Protein AF-A0A1W2BA19-F1 (afdb_monomer)

Sequence (251 aa):
MTRGFVRLDGSARSAADLDAWLRLGPEHLGQVRTRHTVPAASRPVAVLLGLVALLLVGLVVVMGVLAAVGAIPLVAVLCPLGVGVVVAALLLPAMLATRGSRTIEVREHGLLVASRPVPYATMDPGRMVWATSARAARSVVTLNRRRRVAGGECLLLNGTDGPDAVEDWRGLGTKYDPLSTAPRLDTPFVWWVLGPRDVGGFVRDLEAAMAADGYPVRGLADHLTRHRADVPTGREAYPRRAPYDPPLWRG

pLDDT: mean 72.01, std 16.47, range [30.62, 97.44]

Secondary structure (DSSP, 8-state):
---------SSHHHHHHHHHHHT--GGGG-SEEEEEEPPPTTHHHHHHHHHHHHHHHHHHHHHHHHHHHTT-HHHHHHHHHHHHHHHHHHHHHHHHHHHSS-EEEEESSEEEETTEEEEGGG--GGG-EEES-HHHHHHS--S---EEE-SS-EEEEEEE-TTHHHHHHTT------SSTTPPPPSSSEEEEEEE-S-HHHHHHHHHHHHHHTT-S-TTHHHHHHHT-B---TTS-SSPPPPTTPPPS---

Structure (mmCIF, N/CA/C/O backbone):
data_AF-A0A1W2BA19-F1
#
_entry.id   AF-A0A1W2BA19-F1
#
loop_
_atom_site.group_PDB
_atom_site.id
_atom_site.type_symbol
_atom_site.label_atom_id
_atom_site.label_alt_id
_atom_site.label_comp_id
_atom_site.label_asym_id
_atom_site.label_entity_id
_atom_site.label_seq_id
_atom_site.pdbx_PDB_ins_code
_atom_site.Cartn_x
_atom_site.Cartn_y
_atom_site.Cartn_z
_atom_site.occupancy
_atom_site.B_iso_or_equiv
_atom_site.auth_seq_id
_atom_site.auth_comp_id
_atom_site.auth_asym_id
_atom_site.auth_atom_id
_atom_site.pdbx_PDB_model_num
ATOM 1 N N . MET A 1 1 ? -18.058 -11.459 12.220 1.00 51.78 1 MET A N 1
ATOM 2 C CA . MET A 1 1 ? -17.329 -10.610 13.187 1.00 51.78 1 MET A CA 1
ATOM 3 C C . MET A 1 1 ? -16.501 -9.615 12.395 1.00 51.78 1 MET A C 1
ATOM 5 O O . MET A 1 1 ? -15.785 -10.047 11.503 1.00 51.78 1 MET A O 1
ATOM 9 N N . THR A 1 2 ? -16.643 -8.318 12.661 1.00 70.69 2 THR A N 1
ATOM 10 C CA . THR A 1 2 ? -15.874 -7.262 11.980 1.00 70.69 2 THR A CA 1
ATOM 11 C C . THR A 1 2 ? -14.487 -7.165 12.613 1.00 70.69 2 THR A C 1
ATOM 13 O O . THR A 1 2 ? -14.389 -7.099 13.840 1.00 70.69 2 THR A O 1
ATOM 16 N N . ARG A 1 3 ? -13.420 -7.186 11.808 1.00 83.69 3 ARG A N 1
ATOM 17 C CA . ARG A 1 3 ? -12.046 -6.991 12.295 1.00 83.69 3 ARG A CA 1
ATOM 18 C C . ARG A 1 3 ? -11.782 -5.507 12.550 1.00 83.69 3 ARG A C 1
ATOM 20 O O . ARG A 1 3 ? -12.307 -4.640 11.852 1.00 83.69 3 ARG A O 1
ATOM 27 N N . GLY A 1 4 ? -10.962 -5.226 13.559 1.00 82.19 4 GLY A N 1
ATOM 28 C CA . GLY A 1 4 ? -10.506 -3.880 13.897 1.00 82.19 4 GLY A CA 1
ATOM 29 C C . GLY A 1 4 ? -9.052 -3.655 13.495 1.00 82.19 4 GLY A C 1
ATOM 30 O O . GLY A 1 4 ? -8.259 -4.596 13.432 1.00 82.19 4 GLY A O 1
ATOM 31 N N . PHE A 1 5 ? -8.696 -2.400 13.239 1.00 85.56 5 PHE A N 1
ATOM 32 C CA . PHE A 1 5 ? -7.301 -1.989 13.100 1.00 85.56 5 PHE A CA 1
ATOM 33 C C . PHE A 1 5 ? -6.638 -1.925 14.480 1.00 85.56 5 PHE A C 1
ATOM 35 O O . PHE A 1 5 ? -7.282 -1.560 15.466 1.00 85.56 5 PHE A O 1
ATOM 42 N N . VAL A 1 6 ? -5.347 -2.252 14.546 1.00 80.62 6 VAL A N 1
ATOM 43 C CA . VAL A 1 6 ? -4.535 -2.173 15.765 1.00 80.62 6 VAL A CA 1
ATOM 44 C C . VAL A 1 6 ? -4.660 -0.775 16.341 1.00 80.62 6 VAL A C 1
ATOM 46 O O . VAL A 1 6 ? -4.431 0.187 15.620 1.00 80.62 6 VAL A O 1
ATOM 49 N N . ARG A 1 7 ? -4.991 -0.656 17.624 1.00 75.25 7 ARG A N 1
ATOM 50 C CA . ARG A 1 7 ? -5.006 0.596 18.385 1.00 75.25 7 ARG A CA 1
ATOM 51 C C . ARG A 1 7 ? -4.224 0.347 19.663 1.00 75.25 7 ARG A C 1
ATOM 53 O O . ARG A 1 7 ? -4.584 -0.559 20.409 1.00 75.25 7 ARG A O 1
ATOM 60 N N . LEU A 1 8 ? -3.182 1.133 19.919 1.00 68.81 8 LEU A N 1
ATOM 61 C CA . LEU A 1 8 ? -2.523 1.074 21.217 1.00 68.81 8 LEU A CA 1
ATOM 62 C C . LEU A 1 8 ? -3.355 1.900 22.191 1.00 68.81 8 LEU A C 1
ATOM 64 O O . LEU A 1 8 ? -3.558 3.095 22.009 1.00 68.81 8 LEU A O 1
ATOM 68 N N . ASP A 1 9 ? -3.893 1.235 23.198 1.00 70.06 9 ASP A N 1
ATOM 69 C CA . ASP A 1 9 ? -4.658 1.834 24.294 1.00 70.06 9 ASP A CA 1
ATOM 70 C C . ASP A 1 9 ? -3.794 2.039 25.550 1.00 70.06 9 ASP A C 1
ATOM 72 O O . ASP A 1 9 ? -4.306 2.393 26.607 1.00 70.06 9 ASP A O 1
ATOM 76 N N . GLY A 1 10 ? -2.481 1.808 25.436 1.00 65.88 10 GLY A N 1
ATOM 77 C CA . GLY A 1 10 ? -1.536 1.847 26.552 1.00 65.88 10 GLY A CA 1
ATOM 78 C C . GLY A 1 10 ? -1.492 0.560 27.377 1.00 65.88 10 GLY A C 1
ATOM 79 O O . GLY A 1 10 ? -0.660 0.451 28.275 1.00 65.88 10 GLY A O 1
ATOM 80 N N . SER A 1 11 ? -2.334 -0.433 27.077 1.00 70.06 11 SER A N 1
ATOM 81 C CA . SER A 1 11 ? -2.286 -1.728 27.751 1.00 70.06 11 SER A CA 1
ATOM 82 C C . SER A 1 11 ? -1.127 -2.596 27.249 1.00 70.06 11 SER A C 1
ATOM 84 O O . SER A 1 11 ? -0.738 -2.559 26.080 1.00 70.06 11 SER A O 1
ATOM 86 N N . ALA A 1 12 ? -0.617 -3.466 28.125 1.00 71.88 12 ALA A N 1
ATOM 87 C CA . ALA A 1 12 ? 0.368 -4.479 27.742 1.00 71.88 12 ALA A CA 1
ATOM 88 C C . ALA A 1 12 ? -0.169 -5.429 26.654 1.00 71.88 12 ALA A C 1
ATOM 90 O O . ALA A 1 12 ? 0.603 -5.959 25.858 1.00 71.88 12 ALA A O 1
ATOM 91 N N . ARG A 1 13 ? -1.496 -5.611 26.591 1.00 75.06 13 ARG A N 1
ATOM 92 C CA . ARG A 1 13 ? -2.161 -6.451 25.594 1.00 75.06 13 ARG A CA 1
ATOM 93 C C . ARG A 1 13 ? -2.063 -5.856 24.194 1.00 75.06 13 ARG A C 1
ATOM 95 O O . ARG A 1 13 ? -1.606 -6.546 23.295 1.00 75.06 13 ARG A O 1
ATOM 102 N N . SER A 1 14 ? -2.412 -4.582 24.014 1.00 70.38 14 SER A N 1
ATOM 103 C CA . SER A 1 14 ? -2.329 -3.948 22.692 1.00 70.38 14 SER A CA 1
ATOM 104 C C . SER A 1 14 ? -0.882 -3.819 22.203 1.00 70.38 14 SER A C 1
ATOM 106 O O . SER A 1 14 ? -0.618 -3.968 21.008 1.00 70.38 14 SER A O 1
ATOM 108 N N . ALA A 1 15 ? 0.073 -3.630 23.120 1.00 71.00 15 ALA A N 1
ATOM 109 C CA . ALA A 1 15 ? 1.499 -3.672 22.805 1.00 71.00 15 ALA A CA 1
ATOM 110 C C . ALA A 1 15 ? 1.967 -5.073 22.365 1.00 71.00 15 ALA A C 1
ATOM 112 O O . ALA A 1 15 ? 2.720 -5.181 21.397 1.00 71.00 15 ALA A O 1
ATOM 113 N N . ALA A 1 16 ? 1.513 -6.135 23.040 1.00 75.25 16 ALA A N 1
ATOM 114 C CA . ALA A 1 16 ? 1.821 -7.518 22.673 1.00 75.25 16 ALA A CA 1
ATOM 115 C C . ALA A 1 16 ? 1.180 -7.920 21.336 1.00 75.25 16 ALA A C 1
ATOM 117 O O . ALA A 1 16 ? 1.836 -8.555 20.512 1.00 75.25 16 ALA A O 1
ATOM 118 N N . ASP A 1 17 ? -0.061 -7.495 21.085 1.00 77.62 17 ASP A N 1
ATOM 119 C CA . ASP A 1 17 ? -0.750 -7.723 19.813 1.00 77.62 17 ASP A CA 1
ATOM 120 C C . ASP A 1 17 ? 0.013 -7.061 18.661 1.00 77.62 17 ASP A C 1
ATOM 122 O O . ASP A 1 17 ? 0.251 -7.686 17.628 1.00 77.62 17 ASP A O 1
ATOM 126 N N . LEU A 1 18 ? 0.459 -5.812 18.843 1.00 77.88 18 LEU A N 1
ATOM 127 C CA . LEU A 1 18 ? 1.310 -5.145 17.863 1.00 77.88 18 LEU A CA 1
ATOM 128 C C . LEU A 1 18 ? 2.626 -5.916 17.658 1.00 77.88 18 LEU A C 1
ATOM 130 O O . LEU A 1 18 ? 2.987 -6.159 16.511 1.00 77.88 18 LEU A O 1
ATOM 134 N N . ASP A 1 19 ? 3.311 -6.350 18.724 1.00 76.81 19 ASP A N 1
ATOM 135 C CA . ASP A 1 19 ? 4.554 -7.144 18.633 1.00 76.81 19 ASP A CA 1
ATOM 136 C C . ASP A 1 19 ? 4.363 -8.431 17.814 1.00 76.81 19 ASP A C 1
ATOM 138 O O . ASP A 1 19 ? 5.212 -8.774 16.990 1.00 76.81 19 ASP A O 1
ATOM 142 N N . ALA A 1 20 ? 3.216 -9.099 17.966 1.00 82.31 20 ALA A N 1
ATOM 143 C CA . ALA A 1 20 ? 2.866 -10.275 17.177 1.00 82.31 20 ALA A CA 1
ATOM 144 C C . ALA A 1 20 ? 2.731 -9.942 15.681 1.00 82.31 20 ALA A C 1
ATOM 146 O O . ALA A 1 20 ? 3.326 -10.626 14.849 1.00 82.31 20 ALA A O 1
ATOM 147 N N . TRP A 1 21 ? 2.028 -8.856 15.331 1.00 81.69 21 TRP A N 1
ATOM 148 C CA . TRP A 1 21 ? 1.889 -8.402 13.938 1.00 81.69 21 TRP A CA 1
AT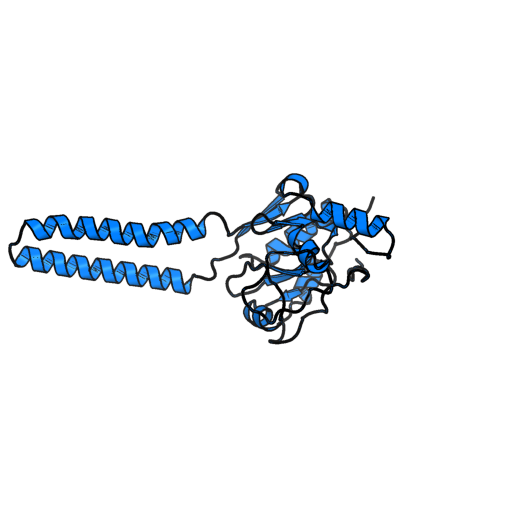OM 149 C C . TRP A 1 21 ? 3.228 -8.036 13.288 1.00 81.69 21 TRP A C 1
ATOM 151 O O . TRP A 1 21 ? 3.395 -8.189 12.079 1.00 81.69 21 TRP A O 1
ATOM 161 N N . LEU A 1 22 ? 4.186 -7.555 14.077 1.00 73.69 22 LEU A N 1
ATOM 162 C CA . LEU A 1 22 ? 5.499 -7.115 13.603 1.00 73.69 22 LEU A CA 1
ATOM 163 C C . LEU A 1 22 ? 6.435 -8.274 13.271 1.00 73.69 22 LEU A C 1
ATOM 165 O O . LEU A 1 22 ? 7.303 -8.123 12.417 1.00 73.69 22 LEU A O 1
ATOM 169 N N . ARG A 1 23 ? 6.252 -9.425 13.921 1.00 80.25 23 ARG A N 1
ATOM 170 C CA . ARG A 1 23 ? 7.047 -10.639 13.690 1.00 80.25 23 ARG A CA 1
ATOM 171 C C . ARG A 1 23 ? 6.503 -11.515 12.566 1.00 80.25 23 ARG A C 1
ATOM 173 O O . ARG A 1 23 ? 7.123 -12.525 12.244 1.00 80.25 23 ARG A O 1
ATOM 180 N N . LEU A 1 24 ? 5.358 -11.160 11.985 1.00 79.69 24 LEU A N 1
ATOM 181 C CA . LEU A 1 24 ? 4.772 -11.951 10.913 1.00 79.69 24 LEU A CA 1
ATOM 182 C C . LEU A 1 24 ? 5.698 -11.988 9.705 1.00 79.69 24 LEU A C 1
ATOM 184 O O . LEU A 1 24 ? 6.128 -10.951 9.203 1.00 79.69 24 LEU A O 1
ATOM 188 N N . GLY A 1 25 ? 5.958 -13.197 9.219 1.00 82.62 25 GLY A N 1
ATOM 189 C CA . GLY A 1 25 ? 6.553 -13.416 7.911 1.00 82.62 25 GLY A CA 1
ATOM 190 C C . GLY A 1 25 ? 5.510 -13.385 6.783 1.00 82.62 25 GLY A C 1
ATOM 191 O O . GLY A 1 25 ? 4.301 -13.423 7.037 1.00 82.62 25 GLY A O 1
ATOM 192 N N . PRO A 1 26 ? 5.954 -13.324 5.516 1.00 83.31 26 PRO A N 1
ATOM 193 C CA . PRO A 1 26 ? 5.087 -13.319 4.333 1.00 83.31 26 PRO A CA 1
ATOM 194 C C . PRO A 1 26 ? 4.041 -14.442 4.291 1.00 83.31 26 PRO A C 1
ATOM 196 O O . PRO A 1 26 ? 2.927 -14.240 3.805 1.00 83.31 26 PRO A O 1
ATOM 199 N N . GLU A 1 27 ? 4.394 -15.622 4.795 1.00 87.19 27 GLU A N 1
ATOM 200 C CA . GLU A 1 27 ? 3.554 -16.818 4.873 1.00 87.19 27 GLU A CA 1
ATOM 201 C C . GLU A 1 27 ? 2.297 -16.620 5.727 1.00 87.19 27 GLU A C 1
ATOM 203 O O . GLU A 1 27 ? 1.265 -17.222 5.442 1.00 87.19 27 GLU A O 1
ATOM 208 N N . HIS A 1 28 ? 2.338 -15.709 6.699 1.00 89.25 28 HIS A N 1
ATOM 209 C CA . HIS A 1 28 ? 1.214 -15.425 7.587 1.00 89.25 28 HIS A CA 1
ATOM 210 C C . HIS A 1 28 ? 0.151 -14.515 6.957 1.00 89.25 28 HIS A C 1
ATOM 212 O O . HIS A 1 28 ? -0.938 -14.362 7.504 1.00 89.25 28 HIS A O 1
ATOM 218 N N . LEU A 1 29 ? 0.440 -13.904 5.804 1.00 89.12 29 LEU A N 1
ATOM 219 C CA . LEU A 1 29 ? -0.515 -13.034 5.113 1.00 89.12 29 LEU A CA 1
ATOM 220 C C . LEU A 1 29 ? -1.578 -13.801 4.311 1.00 89.12 29 LEU A C 1
ATOM 222 O O . LEU A 1 29 ? -2.447 -13.170 3.710 1.00 89.12 29 LEU A O 1
ATOM 226 N N . GLY A 1 30 ? -1.503 -15.133 4.282 1.00 92.44 30 GLY A N 1
ATOM 227 C CA . GLY A 1 30 ? -2.417 -15.982 3.523 1.00 92.44 30 GLY A CA 1
ATOM 228 C C . GLY A 1 30 ? -2.125 -15.994 2.022 1.00 92.44 30 GLY A C 1
ATOM 229 O O . GLY A 1 30 ? -1.026 -15.644 1.567 1.00 92.44 30 GLY A O 1
ATOM 230 N N . GLN A 1 31 ? -3.106 -16.443 1.243 1.00 93.62 31 GLN A N 1
ATOM 231 C CA . GLN A 1 31 ? -2.974 -16.614 -0.203 1.00 93.62 31 GLN A CA 1
ATOM 232 C C . GLN A 1 31 ? -2.868 -15.275 -0.943 1.00 93.62 31 GLN A C 1
ATOM 234 O O . GLN A 1 31 ? -3.369 -14.241 -0.502 1.00 93.62 31 GLN A O 1
ATOM 239 N N . VAL A 1 32 ? -2.212 -15.296 -2.106 1.00 94.94 32 VAL A N 1
ATOM 240 C CA . VAL A 1 32 ? -2.154 -14.138 -3.007 1.00 94.94 32 VAL A CA 1
ATOM 241 C C . VAL A 1 32 ? -3.485 -14.006 -3.731 1.00 94.94 32 VAL A C 1
ATOM 243 O O . VAL A 1 32 ? -3.886 -14.919 -4.446 1.00 94.94 32 VAL A O 1
ATOM 246 N N . ARG A 1 33 ? -4.132 -12.850 -3.591 1.00 95.06 33 ARG A N 1
ATOM 247 C CA 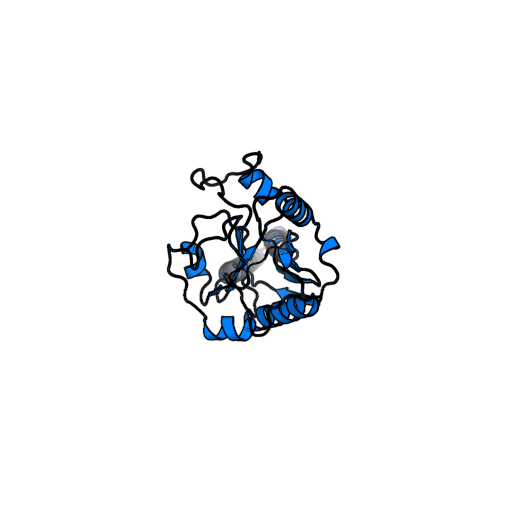. ARG A 1 33 ? -5.362 -12.511 -4.310 1.00 95.06 33 ARG A CA 1
ATOM 248 C C . ARG A 1 33 ? -5.057 -11.830 -5.632 1.00 95.06 33 ARG A C 1
ATOM 250 O O . ARG A 1 33 ? -5.520 -12.278 -6.674 1.00 95.06 33 ARG A O 1
ATOM 257 N N . THR A 1 34 ? -4.241 -10.779 -5.598 1.00 95.12 34 THR A N 1
ATOM 258 C CA . THR A 1 34 ? -3.841 -10.037 -6.801 1.00 95.12 34 THR A CA 1
ATOM 259 C C . THR A 1 34 ? -2.379 -9.603 -6.732 1.00 95.12 34 THR A C 1
ATOM 261 O O . THR A 1 34 ? -1.743 -9.580 -5.673 1.00 95.12 34 THR A O 1
ATOM 264 N N . ARG A 1 35 ? -1.799 -9.302 -7.898 1.00 92.94 35 ARG A N 1
ATOM 265 C CA . ARG A 1 35 ? -0.408 -8.857 -8.038 1.00 92.94 35 ARG A CA 1
ATOM 266 C C . ARG A 1 35 ? -0.347 -7.608 -8.896 1.00 92.94 35 ARG A C 1
ATOM 268 O O . ARG A 1 35 ? -0.816 -7.607 -10.029 1.00 92.94 35 ARG A O 1
ATOM 275 N N . HIS A 1 36 ? 0.338 -6.588 -8.397 1.00 88.75 36 HIS A N 1
ATOM 276 C CA . HIS A 1 36 ? 0.550 -5.334 -9.106 1.00 88.75 36 HIS A CA 1
ATOM 277 C C . HIS A 1 36 ? 2.029 -5.113 -9.369 1.00 88.75 36 HIS A C 1
ATOM 279 O O . HIS A 1 36 ? 2.872 -5.216 -8.479 1.00 88.75 36 HIS A O 1
ATOM 285 N N . THR A 1 37 ? 2.363 -4.772 -10.607 1.00 83.50 37 THR A N 1
ATOM 286 C CA . THR A 1 37 ? 3.737 -4.447 -10.983 1.00 83.50 37 THR A CA 1
ATOM 287 C C . THR A 1 37 ? 4.009 -2.967 -10.766 1.00 83.50 37 THR A C 1
ATOM 289 O O . THR A 1 37 ? 3.268 -2.118 -11.257 1.00 83.50 37 THR A O 1
ATOM 292 N N . VAL A 1 38 ? 5.111 -2.659 -10.102 1.00 76.00 38 VAL A N 1
ATOM 293 C CA . VAL A 1 38 ? 5.679 -1.321 -9.972 1.00 76.00 38 VAL A CA 1
ATOM 294 C C . VAL A 1 38 ? 6.561 -1.084 -11.198 1.00 76.00 38 VAL A C 1
ATOM 296 O O . VAL A 1 38 ? 7.458 -1.896 -11.467 1.00 76.00 38 VAL A O 1
ATOM 299 N N . PRO A 1 39 ? 6.335 -0.008 -11.974 1.00 67.19 39 PRO A N 1
ATOM 300 C CA . PRO A 1 39 ? 7.192 0.294 -13.104 1.00 67.19 39 PRO A CA 1
ATOM 301 C C . PRO A 1 39 ? 8.622 0.542 -12.610 1.00 67.19 39 PRO A C 1
ATOM 303 O O . PRO A 1 39 ? 8.852 1.007 -11.494 1.00 67.19 39 PRO A O 1
ATOM 306 N N . ALA A 1 40 ? 9.613 0.230 -13.439 1.00 59.50 40 ALA A N 1
ATOM 307 C CA . ALA A 1 40 ? 10.990 0.567 -13.117 1.00 59.50 40 ALA A CA 1
ATOM 308 C C . ALA A 1 40 ? 11.162 2.089 -13.171 1.00 59.50 40 ALA A C 1
ATOM 310 O O . ALA A 1 40 ? 10.835 2.706 -14.188 1.00 59.50 40 ALA A O 1
ATOM 311 N N . ALA A 1 41 ? 11.723 2.697 -12.118 1.00 51.78 41 ALA A N 1
ATOM 312 C CA . ALA A 1 41 ? 12.069 4.126 -12.118 1.00 51.78 41 ALA A CA 1
ATOM 313 C C . ALA A 1 41 ? 13.088 4.487 -13.218 1.00 51.78 41 ALA A C 1
ATOM 315 O O . ALA A 1 41 ? 13.342 5.656 -13.483 1.00 51.78 41 ALA A O 1
ATOM 316 N N . SER A 1 42 ? 13.645 3.468 -13.871 1.00 50.41 42 SER A N 1
ATOM 317 C CA . SER A 1 42 ? 14.711 3.530 -14.846 1.00 50.41 42 SER A CA 1
ATOM 318 C C . SER A 1 42 ? 14.249 3.509 -16.300 1.00 50.41 42 SER A C 1
ATOM 320 O O . SER A 1 42 ? 15.107 3.303 -17.135 1.00 50.41 42 SER A O 1
ATOM 322 N N . ARG A 1 43 ? 12.977 3.733 -16.676 1.00 53.22 43 ARG A N 1
ATOM 323 C CA . ARG A 1 43 ? 12.630 3.870 -18.116 1.00 53.22 43 ARG A CA 1
ATOM 324 C C . ARG A 1 43 ? 13.604 4.775 -18.902 1.00 53.22 43 ARG A C 1
ATOM 326 O O . ARG A 1 43 ? 14.088 4.307 -19.925 1.00 53.22 43 ARG A O 1
ATOM 333 N N . PRO A 1 44 ? 13.992 5.974 -18.424 1.00 54.81 44 PRO A N 1
ATOM 334 C CA . PRO A 1 44 ? 14.991 6.781 -19.129 1.00 54.81 44 PRO A CA 1
ATOM 335 C C . PRO A 1 44 ? 16.403 6.179 -19.075 1.00 54.81 44 PRO A C 1
ATOM 337 O O . PRO A 1 44 ? 17.126 6.258 -20.056 1.00 54.81 44 PRO A O 1
ATOM 340 N N . VAL A 1 45 ? 16.790 5.523 -17.977 1.00 54.31 45 VAL A N 1
ATOM 341 C CA . VAL A 1 45 ? 18.118 4.894 -17.829 1.00 54.31 45 VAL A CA 1
ATOM 342 C C . VAL A 1 45 ? 18.239 3.616 -18.663 1.00 54.31 45 VAL A C 1
ATOM 344 O O . VAL A 1 45 ? 19.287 3.354 -19.223 1.00 54.31 45 VAL A O 1
ATOM 347 N N . ALA A 1 46 ? 17.174 2.830 -18.793 1.00 59.50 46 ALA A N 1
ATOM 348 C CA . ALA A 1 46 ? 17.112 1.634 -19.623 1.00 59.50 46 ALA A CA 1
ATOM 349 C C . ALA A 1 46 ? 17.078 1.997 -21.112 1.00 59.50 46 ALA A C 1
ATOM 351 O O . ALA A 1 46 ? 17.733 1.334 -21.906 1.00 59.50 46 ALA A O 1
ATOM 352 N N . VAL A 1 47 ? 16.370 3.073 -21.481 1.00 63.03 47 VAL A N 1
ATOM 353 C CA . VAL A 1 47 ? 16.430 3.644 -22.836 1.00 63.03 47 VAL A CA 1
ATOM 354 C C . VAL A 1 47 ? 17.827 4.192 -23.124 1.00 63.03 47 VAL A C 1
ATOM 356 O O . VAL A 1 47 ? 18.377 3.890 -24.175 1.00 63.03 47 VAL A O 1
ATOM 359 N N . LEU A 1 48 ? 18.441 4.919 -22.185 1.00 64.75 48 LEU A N 1
ATOM 360 C CA . LEU A 1 48 ? 19.811 5.416 -22.319 1.00 64.75 48 LEU A CA 1
ATOM 361 C C . LEU A 1 48 ? 20.821 4.268 -22.442 1.00 64.75 48 LEU A C 1
ATOM 363 O O . LEU A 1 48 ? 21.647 4.291 -23.341 1.00 64.75 48 LEU A O 1
ATOM 367 N N . LEU A 1 49 ? 20.730 3.238 -21.596 1.00 64.44 49 LEU A N 1
ATOM 368 C CA . LEU A 1 49 ? 21.570 2.040 -21.685 1.00 64.44 49 LEU A CA 1
ATOM 369 C C . LEU A 1 49 ? 21.350 1.294 -23.005 1.00 64.44 49 LEU A C 1
ATOM 371 O O . LEU A 1 49 ? 22.315 0.824 -23.595 1.00 64.44 49 LEU A O 1
ATOM 375 N N . GLY A 1 50 ? 20.109 1.219 -23.491 1.00 70.31 50 GLY A N 1
ATOM 376 C CA . GLY A 1 50 ? 19.789 0.652 -24.800 1.00 70.31 50 GLY A CA 1
ATOM 377 C C . GLY A 1 50 ? 20.403 1.451 -25.952 1.00 70.31 50 GLY A C 1
ATOM 378 O O . GLY A 1 50 ? 20.986 0.861 -26.855 1.00 70.31 50 GLY A O 1
ATOM 379 N N . LEU A 1 51 ? 20.343 2.784 -25.893 1.00 76.00 51 LEU A N 1
ATOM 380 C CA . LEU A 1 51 ? 20.982 3.676 -26.866 1.00 76.00 51 LEU A CA 1
ATOM 381 C C . LEU A 1 51 ? 22.509 3.569 -26.819 1.00 76.00 51 LEU A C 1
ATOM 383 O O . LEU A 1 51 ? 23.140 3.480 -27.865 1.00 76.00 51 LEU A O 1
ATOM 387 N N . VAL A 1 52 ? 23.104 3.524 -25.624 1.00 74.56 52 VAL A N 1
ATOM 388 C CA . VAL A 1 52 ? 24.549 3.326 -25.437 1.00 74.56 52 VAL A CA 1
ATOM 389 C C . VAL A 1 52 ? 24.976 1.964 -25.984 1.00 74.56 52 VAL A C 1
ATOM 391 O O . VAL A 1 52 ? 25.962 1.888 -26.710 1.00 74.56 52 VAL A O 1
ATOM 394 N N . ALA A 1 53 ? 24.219 0.899 -25.709 1.00 71.88 53 ALA A N 1
ATOM 395 C CA . ALA A 1 53 ? 24.486 -0.426 -26.262 1.00 71.88 53 ALA A CA 1
ATOM 396 C C . ALA A 1 53 ? 24.393 -0.431 -27.796 1.00 71.88 53 ALA A C 1
ATOM 398 O O . ALA A 1 53 ? 25.280 -0.969 -28.453 1.00 71.88 53 ALA A O 1
ATOM 399 N N . LEU A 1 54 ? 23.373 0.214 -28.374 1.00 76.94 54 LEU A N 1
ATOM 400 C CA . LEU A 1 54 ? 23.225 0.349 -29.825 1.00 76.94 54 LEU A CA 1
ATOM 401 C C . LEU A 1 54 ? 24.408 1.107 -30.447 1.00 76.94 54 LEU A C 1
ATOM 403 O O . LEU A 1 54 ? 24.932 0.695 -31.480 1.00 76.94 54 LEU A O 1
ATOM 407 N N . LEU A 1 55 ? 24.857 2.183 -29.799 1.00 77.88 55 LEU A N 1
ATOM 408 C CA . LEU A 1 55 ? 25.977 3.004 -30.256 1.00 77.88 55 LEU A CA 1
ATOM 409 C C . LEU A 1 55 ? 27.309 2.242 -30.186 1.00 77.88 55 LEU A C 1
ATOM 411 O O . LEU A 1 55 ? 28.105 2.313 -31.120 1.00 77.88 55 LEU A O 1
ATOM 415 N N . LEU A 1 56 ? 27.521 1.451 -29.129 1.00 73.88 56 LEU A N 1
ATOM 416 C CA . LEU A 1 56 ? 28.680 0.565 -29.000 1.00 73.88 56 LEU A CA 1
ATOM 417 C C . LEU A 1 56 ? 28.680 -0.535 -30.068 1.00 73.88 56 LEU A C 1
ATOM 419 O O . LEU A 1 56 ? 29.716 -0.780 -30.679 1.00 73.88 56 LEU A O 1
ATOM 423 N N . VAL A 1 57 ? 27.530 -1.160 -30.343 1.00 76.50 57 VAL A N 1
ATOM 424 C CA . VAL A 1 57 ? 27.401 -2.148 -31.429 1.00 76.50 57 VAL A CA 1
ATOM 425 C C . VAL A 1 57 ? 27.711 -1.507 -32.782 1.00 76.50 57 VAL A C 1
ATOM 427 O O . VAL A 1 57 ? 28.486 -2.068 -33.553 1.00 76.50 57 VAL A O 1
ATOM 430 N N . GLY A 1 58 ? 27.177 -0.313 -33.057 1.00 75.81 58 GLY A N 1
ATOM 431 C CA . GLY A 1 58 ? 27.469 0.427 -34.287 1.00 75.81 58 GLY A CA 1
ATOM 432 C C . GLY A 1 58 ? 28.960 0.735 -34.450 1.00 75.81 58 GLY A C 1
ATOM 433 O O . GLY A 1 58 ? 29.530 0.466 -35.507 1.00 75.81 58 GLY A O 1
ATOM 434 N N . LEU A 1 59 ? 29.616 1.220 -33.391 1.00 75.06 59 LEU A N 1
ATOM 435 C CA . LEU A 1 59 ? 31.055 1.502 -33.389 1.00 75.06 59 LEU A CA 1
ATOM 436 C C . LEU A 1 59 ? 31.883 0.243 -33.678 1.00 75.06 59 LEU A C 1
ATOM 438 O O . LEU A 1 59 ? 32.834 0.285 -34.453 1.00 75.06 59 LEU A O 1
ATOM 442 N N . VAL A 1 60 ? 31.499 -0.891 -33.095 1.00 69.56 60 VAL A N 1
ATOM 443 C CA . VAL A 1 60 ? 32.170 -2.180 -33.306 1.00 69.56 60 VAL A CA 1
ATOM 444 C C . VAL A 1 60 ? 32.028 -2.655 -34.742 1.00 69.56 60 VAL A C 1
ATOM 446 O O . VAL A 1 60 ? 33.009 -3.112 -35.323 1.00 69.56 60 VAL A O 1
ATOM 449 N N . VAL A 1 61 ? 30.833 -2.550 -35.323 1.00 73.00 61 VAL A N 1
ATOM 450 C CA . VAL A 1 61 ? 30.601 -2.925 -36.723 1.00 73.00 61 VAL A CA 1
ATOM 451 C C . VAL A 1 61 ? 31.476 -2.072 -37.642 1.00 73.00 61 VAL A C 1
ATOM 453 O O . VAL A 1 61 ? 32.148 -2.620 -38.511 1.00 73.00 61 VAL A O 1
ATOM 456 N N . VAL A 1 62 ? 31.550 -0.759 -37.406 1.00 72.75 62 VAL A N 1
ATOM 457 C CA . VAL A 1 62 ? 32.412 0.156 -38.175 1.00 72.75 62 VAL A CA 1
ATOM 458 C C . VAL A 1 62 ? 33.891 -0.221 -38.041 1.00 72.75 62 VAL A C 1
ATOM 460 O O . VAL A 1 62 ? 34.585 -0.333 -39.050 1.00 72.75 62 VAL A O 1
ATOM 463 N N . MET A 1 63 ? 34.370 -0.480 -36.821 1.00 68.19 63 MET A N 1
ATOM 464 C CA . MET A 1 63 ? 35.757 -0.899 -36.576 1.00 68.19 63 MET A CA 1
ATOM 465 C C . MET A 1 63 ? 36.076 -2.264 -37.198 1.00 68.19 63 MET A C 1
ATOM 467 O O . MET A 1 63 ? 37.163 -2.449 -37.740 1.00 68.19 63 MET A O 1
ATOM 471 N N . GLY A 1 64 ? 35.131 -3.206 -37.168 1.00 65.69 64 GLY A N 1
ATOM 472 C CA . GLY A 1 64 ? 35.261 -4.514 -37.809 1.00 65.69 64 GLY A CA 1
ATOM 473 C C . GLY A 1 64 ? 35.336 -4.414 -39.333 1.00 65.69 64 GLY A C 1
ATOM 474 O O . GLY A 1 64 ? 36.190 -5.054 -39.943 1.00 65.69 64 GLY A O 1
ATOM 475 N N . VAL A 1 65 ? 34.506 -3.564 -39.949 1.00 67.38 65 VAL A N 1
ATOM 476 C CA . VAL A 1 65 ? 34.552 -3.290 -41.395 1.00 67.38 65 VAL A CA 1
ATOM 477 C C . VAL A 1 65 ? 35.880 -2.632 -41.782 1.00 67.38 65 VAL A C 1
ATOM 479 O O . VAL A 1 65 ? 36.520 -3.079 -42.729 1.00 67.38 65 VAL A O 1
ATOM 482 N N . LEU A 1 66 ? 36.347 -1.633 -41.026 1.00 67.19 66 LEU A N 1
ATOM 483 C CA . LEU A 1 66 ? 37.651 -0.991 -41.249 1.00 67.19 66 LEU A CA 1
ATOM 484 C C . LEU A 1 66 ? 38.818 -1.985 -41.123 1.00 67.19 66 LEU A C 1
ATOM 486 O O . LEU A 1 66 ? 39.724 -1.973 -41.955 1.00 67.19 66 LEU A O 1
ATOM 490 N N . ALA A 1 67 ? 38.785 -2.880 -40.132 1.00 64.19 67 ALA A N 1
ATOM 491 C CA . ALA A 1 67 ? 39.802 -3.917 -39.949 1.00 64.19 67 ALA A CA 1
ATOM 492 C C . ALA A 1 67 ? 39.783 -4.981 -41.065 1.00 64.19 67 ALA A C 1
ATOM 494 O O . ALA A 1 67 ? 40.839 -5.481 -41.456 1.00 64.19 67 ALA A O 1
ATOM 495 N N . ALA A 1 68 ? 38.600 -5.306 -41.599 1.00 62.75 68 ALA A N 1
ATOM 496 C CA . ALA A 1 68 ? 38.442 -6.214 -42.734 1.00 62.75 68 ALA A CA 1
ATOM 497 C C . ALA A 1 68 ? 38.968 -5.598 -44.042 1.00 62.75 68 ALA A C 1
ATOM 499 O O . ALA A 1 68 ? 39.648 -6.281 -44.804 1.00 62.75 68 ALA A O 1
ATOM 500 N N . VAL A 1 69 ? 38.726 -4.301 -44.269 1.00 67.94 69 VAL A N 1
ATOM 501 C CA . VAL A 1 69 ? 39.293 -3.543 -45.402 1.00 67.94 69 VAL A CA 1
ATOM 502 C C . VAL A 1 69 ? 40.818 -3.397 -45.270 1.00 67.94 69 VAL A C 1
ATOM 504 O O . VAL A 1 69 ? 41.522 -3.421 -46.274 1.00 67.94 69 VAL A O 1
ATOM 507 N N . GLY A 1 70 ? 41.340 -3.311 -44.041 1.00 64.69 70 GLY A N 1
ATOM 508 C CA . GLY A 1 70 ? 42.777 -3.263 -43.734 1.00 64.69 70 GLY A CA 1
ATOM 509 C C . GLY A 1 70 ? 43.511 -4.615 -43.727 1.00 64.69 70 GLY A C 1
ATOM 510 O O . GLY A 1 70 ? 44.705 -4.636 -43.442 1.00 64.69 70 GLY A O 1
ATOM 511 N N . ALA A 1 71 ? 42.829 -5.728 -44.031 1.00 56.72 71 ALA A N 1
ATOM 512 C CA . ALA A 1 71 ? 43.399 -7.075 -44.158 1.00 56.72 71 ALA A CA 1
ATOM 513 C C . ALA A 1 71 ? 44.156 -7.613 -42.917 1.00 56.72 71 ALA A C 1
ATOM 515 O O . ALA A 1 71 ? 45.250 -8.162 -43.041 1.00 56.72 71 ALA A O 1
ATOM 516 N N . ILE A 1 72 ? 43.566 -7.528 -41.714 1.00 57.62 72 ILE A N 1
ATOM 517 C CA . ILE A 1 72 ? 44.100 -8.211 -40.514 1.00 57.62 72 ILE A CA 1
ATOM 518 C C . ILE A 1 72 ? 43.097 -9.274 -40.015 1.00 57.62 72 ILE A C 1
ATOM 520 O O . ILE A 1 72 ? 42.175 -8.957 -39.259 1.00 57.62 72 ILE A O 1
ATOM 524 N N . PRO A 1 73 ? 43.260 -10.557 -40.396 1.00 57.53 73 PRO A N 1
ATOM 525 C CA . PRO A 1 73 ? 42.244 -11.597 -40.188 1.00 57.53 73 PRO A CA 1
ATOM 526 C C . PRO A 1 73 ? 42.020 -11.981 -38.714 1.00 57.53 73 PRO A C 1
ATOM 528 O O . PRO A 1 73 ? 40.923 -12.394 -38.348 1.00 57.53 73 PRO A O 1
ATOM 531 N N . LEU A 1 74 ? 43.019 -11.800 -37.841 1.00 53.00 74 LEU A N 1
ATOM 532 C CA . LEU A 1 74 ? 42.910 -12.127 -36.411 1.00 53.00 74 LEU A CA 1
ATOM 533 C C . LEU A 1 74 ? 42.012 -11.133 -35.641 1.00 53.00 74 LEU A C 1
ATOM 535 O O . LEU A 1 74 ? 41.302 -11.515 -34.711 1.00 53.00 74 LEU A O 1
ATOM 539 N N . VAL A 1 75 ? 42.000 -9.861 -36.058 1.00 53.38 75 VAL A N 1
ATOM 540 C CA . VAL A 1 75 ? 41.191 -8.793 -35.440 1.00 53.38 75 VAL A CA 1
ATOM 541 C C . VAL A 1 75 ? 39.707 -8.960 -35.791 1.00 53.38 75 VAL A C 1
ATOM 543 O O . VAL A 1 75 ? 38.840 -8.707 -34.955 1.00 53.38 75 VAL A O 1
ATOM 546 N N . ALA A 1 76 ? 39.409 -9.482 -36.984 1.00 55.34 76 ALA A N 1
ATOM 547 C CA . ALA A 1 76 ? 38.046 -9.691 -37.469 1.00 55.34 76 ALA A CA 1
ATOM 548 C C . ALA A 1 76 ? 37.234 -10.716 -36.646 1.00 55.34 76 ALA A C 1
ATOM 550 O O . ALA A 1 76 ? 36.011 -10.608 -36.579 1.00 55.34 76 ALA A O 1
ATOM 551 N N . VAL A 1 77 ? 37.892 -11.682 -35.990 1.00 55.47 77 VAL A N 1
ATOM 552 C CA . VAL A 1 77 ? 37.227 -12.750 -35.212 1.00 55.47 77 VAL A CA 1
ATOM 553 C C . VAL A 1 77 ? 37.141 -12.424 -33.716 1.00 55.47 77 VAL A C 1
ATOM 555 O O . VAL A 1 77 ? 36.136 -12.724 -33.071 1.00 55.47 77 VAL A O 1
ATOM 558 N N . LEU A 1 78 ? 38.160 -11.771 -33.148 1.00 58.03 78 LEU A N 1
ATOM 559 C CA . LEU A 1 78 ? 38.207 -11.450 -31.713 1.00 58.03 78 LEU A CA 1
ATOM 560 C C . LEU A 1 78 ? 37.318 -10.253 -31.332 1.00 58.03 78 LEU A C 1
ATOM 562 O O . LEU A 1 78 ? 36.745 -10.240 -30.240 1.00 58.03 78 LEU A O 1
ATOM 566 N N . CYS A 1 79 ? 37.144 -9.279 -32.232 1.00 59.06 79 CYS A N 1
ATOM 567 C CA . CYS A 1 79 ? 36.287 -8.111 -32.004 1.00 59.06 79 CYS A CA 1
ATOM 568 C C . CYS A 1 79 ? 34.809 -8.449 -31.708 1.00 59.06 79 CYS A C 1
ATOM 570 O O . CYS A 1 79 ? 34.297 -7.966 -30.697 1.00 59.06 79 CYS A O 1
ATOM 572 N N . PRO A 1 80 ? 34.096 -9.270 -32.506 1.00 58.75 80 PRO A N 1
ATOM 573 C CA . PRO A 1 80 ? 32.685 -9.572 -32.238 1.00 58.75 80 PRO A CA 1
ATOM 574 C C . PRO A 1 80 ? 32.470 -10.394 -30.954 1.00 58.75 80 PRO A C 1
ATOM 576 O O . PRO A 1 80 ? 31.479 -10.187 -30.253 1.00 58.75 80 PRO A O 1
ATOM 579 N N . LEU A 1 81 ? 33.414 -11.274 -30.596 1.00 60.56 81 LEU A N 1
ATOM 580 C CA . LEU A 1 81 ? 33.361 -12.082 -29.369 1.00 60.56 81 LEU A CA 1
ATOM 581 C C . LEU A 1 81 ? 33.545 -11.231 -28.105 1.00 60.56 81 LEU A C 1
ATOM 583 O O . LEU A 1 81 ? 32.748 -11.341 -27.171 1.00 60.56 81 LEU A O 1
ATOM 587 N N . GLY A 1 82 ? 34.533 -10.329 -28.093 1.00 59.62 82 GLY A N 1
ATOM 588 C CA . GLY A 1 82 ? 34.727 -9.388 -26.984 1.00 59.62 82 GLY A CA 1
ATOM 589 C C . GLY A 1 82 ? 33.512 -8.480 -26.771 1.00 59.62 82 GLY A C 1
ATOM 590 O O . GLY A 1 82 ? 33.144 -8.167 -25.641 1.00 59.62 82 GLY A O 1
ATOM 591 N N . VAL A 1 83 ? 32.822 -8.128 -27.854 1.00 61.69 83 VAL A N 1
ATOM 592 C CA . VAL A 1 83 ? 31.651 -7.244 -27.822 1.00 61.69 83 VAL A CA 1
ATOM 593 C C . VAL A 1 83 ? 30.408 -7.971 -27.336 1.00 61.69 83 VAL A C 1
ATOM 595 O O . VAL A 1 83 ? 29.676 -7.420 -26.516 1.00 61.69 83 VAL A O 1
ATOM 598 N N . GLY A 1 84 ? 30.206 -9.228 -27.738 1.00 63.19 84 GLY A N 1
ATOM 599 C CA . GLY A 1 84 ? 29.160 -10.076 -27.167 1.00 63.19 84 GLY A CA 1
ATOM 600 C C . GLY A 1 84 ? 29.298 -10.218 -25.647 1.00 63.19 84 GLY A C 1
ATOM 601 O O . GLY A 1 84 ? 28.305 -10.112 -24.929 1.00 63.19 84 GLY A O 1
ATOM 602 N N . VAL A 1 85 ? 30.531 -10.361 -25.146 1.00 67.19 85 VAL A N 1
ATOM 603 C CA . VAL A 1 85 ? 30.822 -10.446 -23.705 1.00 67.19 85 VAL A CA 1
ATOM 604 C C . VAL A 1 85 ? 30.554 -9.120 -22.990 1.00 67.19 85 VAL A C 1
ATOM 606 O O . VAL A 1 85 ? 29.913 -9.127 -21.942 1.00 67.19 85 VAL A O 1
ATOM 609 N N . VAL A 1 86 ? 30.968 -7.978 -23.549 1.00 64.88 86 VAL A N 1
ATOM 610 C CA . VAL A 1 86 ? 30.712 -6.650 -22.954 1.00 64.88 86 VAL A CA 1
ATOM 611 C C . VAL A 1 86 ? 29.215 -6.322 -22.938 1.00 64.88 86 VAL A C 1
ATOM 613 O O . VAL A 1 86 ? 28.692 -5.859 -21.924 1.00 64.88 86 VAL A O 1
ATOM 616 N N . VAL A 1 87 ? 28.494 -6.614 -24.023 1.00 66.19 87 VAL A N 1
ATOM 617 C CA . VAL A 1 87 ? 27.039 -6.414 -24.115 1.00 66.19 87 VAL A CA 1
ATOM 618 C C . VAL A 1 87 ? 26.305 -7.319 -23.123 1.00 66.19 87 VAL A C 1
ATOM 620 O O . VAL A 1 87 ? 25.434 -6.845 -22.392 1.00 66.19 87 VAL A O 1
ATOM 623 N N . ALA A 1 88 ? 26.681 -8.598 -23.030 1.00 64.06 88 ALA A N 1
ATOM 624 C CA . ALA A 1 88 ? 26.123 -9.515 -22.041 1.00 64.06 88 ALA A CA 1
ATOM 625 C C . ALA A 1 88 ? 26.428 -9.055 -20.607 1.00 64.06 88 ALA A C 1
ATOM 627 O O . ALA A 1 88 ? 25.515 -9.010 -19.786 1.00 64.06 88 ALA A O 1
ATOM 628 N N . ALA A 1 89 ? 27.660 -8.632 -20.311 1.00 65.69 89 ALA A N 1
ATOM 629 C CA . ALA A 1 89 ? 28.065 -8.144 -18.993 1.00 65.69 89 ALA A CA 1
ATOM 630 C C . ALA A 1 89 ? 27.333 -6.859 -18.566 1.00 65.69 89 ALA A C 1
ATOM 632 O O . ALA A 1 89 ? 27.123 -6.656 -17.374 1.00 65.69 89 ALA A O 1
ATOM 633 N N . LEU A 1 90 ? 26.897 -6.014 -19.507 1.00 62.56 90 LEU A N 1
ATOM 634 C CA . LEU A 1 90 ? 26.102 -4.813 -19.220 1.00 62.56 90 LEU A CA 1
ATOM 635 C C . LEU A 1 90 ? 24.595 -5.105 -19.111 1.00 62.56 90 LEU A C 1
ATOM 637 O O . LEU A 1 90 ? 23.908 -4.525 -18.266 1.00 62.56 90 LEU A O 1
ATOM 641 N N . LEU A 1 91 ? 24.063 -6.014 -19.935 1.00 61.50 91 LEU A N 1
ATOM 642 C CA . LEU A 1 91 ? 22.632 -6.331 -19.966 1.00 61.50 91 LEU A CA 1
ATOM 643 C C . LEU A 1 91 ? 22.207 -7.320 -18.873 1.00 61.50 91 LEU A C 1
ATOM 645 O O . LEU A 1 91 ? 21.104 -7.179 -18.341 1.00 61.50 91 LEU A O 1
ATOM 649 N N . LEU A 1 92 ? 23.051 -8.285 -18.486 1.00 59.81 92 LEU A N 1
ATOM 650 C CA . LEU A 1 92 ? 22.708 -9.274 -17.453 1.00 59.81 92 LEU A CA 1
ATOM 651 C C . LEU A 1 92 ? 22.409 -8.624 -16.091 1.00 59.81 92 LEU A C 1
ATOM 653 O O . LEU A 1 92 ? 21.356 -8.927 -15.527 1.00 59.81 92 LEU A O 1
ATOM 657 N N . PRO A 1 93 ? 23.246 -7.706 -15.561 1.00 53.88 93 PRO A N 1
ATOM 658 C CA . PRO A 1 93 ? 22.976 -7.025 -14.297 1.00 53.88 93 PRO A CA 1
ATOM 659 C C . PRO A 1 93 ? 21.724 -6.154 -14.381 1.00 53.88 93 PRO A C 1
ATOM 661 O O . PRO A 1 93 ? 20.921 -6.137 -13.448 1.00 53.88 93 PRO A O 1
ATOM 664 N N . ALA A 1 94 ? 21.506 -5.490 -15.522 1.00 52.03 94 ALA A N 1
ATOM 665 C CA . ALA A 1 94 ? 20.305 -4.703 -15.764 1.00 52.03 94 ALA A CA 1
ATOM 666 C C . ALA A 1 94 ? 19.047 -5.585 -15.746 1.00 52.03 94 ALA A C 1
ATOM 668 O O . ALA A 1 94 ? 18.074 -5.229 -15.084 1.00 52.03 94 ALA A O 1
ATOM 669 N N . MET A 1 95 ? 19.066 -6.756 -16.392 1.00 53.81 95 MET A N 1
ATOM 670 C CA . MET A 1 95 ? 17.951 -7.710 -16.381 1.00 53.81 95 MET A CA 1
ATOM 671 C C . MET A 1 95 ? 17.762 -8.389 -15.017 1.00 53.81 95 MET A C 1
ATOM 673 O O . MET A 1 95 ? 16.627 -8.538 -14.565 1.00 53.81 95 MET A O 1
ATOM 677 N N . LEU A 1 96 ? 18.830 -8.755 -14.310 1.00 51.69 96 LEU A N 1
ATOM 678 C CA . LEU A 1 96 ? 18.755 -9.362 -12.976 1.00 51.69 96 LEU A CA 1
ATOM 679 C C . LEU A 1 96 ? 18.212 -8.377 -11.932 1.00 51.69 96 LEU A C 1
ATOM 681 O O . LEU A 1 96 ? 17.312 -8.731 -11.169 1.00 51.69 96 LEU A O 1
ATOM 685 N N . ALA A 1 97 ? 18.624 -7.107 -11.991 1.00 49.19 97 ALA A N 1
ATOM 686 C CA . ALA A 1 97 ? 18.063 -6.030 -11.173 1.00 49.19 97 ALA A CA 1
ATOM 687 C C . ALA A 1 97 ? 16.565 -5.776 -11.447 1.00 49.19 97 ALA A C 1
ATOM 689 O O . ALA A 1 97 ? 15.896 -5.075 -10.682 1.00 49.19 97 ALA A O 1
ATOM 690 N N . THR A 1 98 ? 16.007 -6.336 -12.530 1.00 48.78 98 THR A N 1
ATOM 691 C CA . THR A 1 98 ? 14.593 -6.173 -12.889 1.00 48.78 98 THR A CA 1
ATOM 692 C C . THR A 1 98 ? 13.655 -7.276 -12.401 1.00 48.78 98 THR A C 1
ATOM 694 O O . THR A 1 98 ? 12.457 -7.009 -12.299 1.00 48.78 98 THR A O 1
ATOM 697 N N . ARG A 1 99 ? 14.149 -8.489 -12.111 1.00 44.06 99 ARG A N 1
ATOM 698 C CA . ARG A 1 99 ? 13.289 -9.688 -12.021 1.00 44.06 99 ARG A CA 1
ATOM 699 C C . ARG A 1 99 ? 12.680 -9.972 -10.644 1.00 44.06 99 ARG A C 1
ATOM 701 O O . ARG A 1 99 ? 11.565 -10.471 -10.597 1.00 44.06 99 ARG A O 1
ATOM 708 N N . GLY A 1 100 ? 13.347 -9.640 -9.537 1.00 44.41 100 GLY A N 1
ATOM 709 C CA . GLY A 1 100 ? 12.863 -10.013 -8.191 1.00 44.41 100 GLY A CA 1
ATOM 710 C C . GLY A 1 100 ? 12.108 -8.920 -7.426 1.00 44.41 100 GLY A C 1
ATOM 711 O O . GLY A 1 100 ? 11.374 -9.202 -6.484 1.00 44.41 100 GLY A O 1
ATOM 712 N N . SER A 1 101 ? 12.273 -7.649 -7.802 1.00 53.50 101 SER A N 1
ATOM 713 C CA . SER A 1 101 ? 11.985 -6.526 -6.901 1.00 53.50 101 SER A CA 1
ATOM 714 C C . SER A 1 101 ? 10.883 -5.574 -7.388 1.00 53.50 101 SER A C 1
ATOM 716 O O . SER A 1 101 ? 10.927 -4.378 -7.092 1.00 53.50 101 SER A O 1
ATOM 718 N N . ARG A 1 102 ? 9.871 -6.065 -8.121 1.00 66.56 102 ARG A N 1
ATOM 719 C CA . ARG A 1 102 ? 8.889 -5.177 -8.787 1.00 66.56 102 ARG A CA 1
ATOM 720 C C . ARG A 1 102 ? 7.411 -5.464 -8.556 1.00 66.56 102 ARG A C 1
ATOM 722 O O . ARG A 1 102 ? 6.593 -4.701 -9.045 1.00 66.56 102 ARG A O 1
ATOM 729 N N . THR A 1 103 ? 7.037 -6.483 -7.796 1.00 77.75 103 THR A N 1
ATOM 730 C CA . THR A 1 103 ? 5.631 -6.793 -7.491 1.00 77.75 103 THR A CA 1
ATOM 731 C C . THR A 1 103 ? 5.194 -6.353 -6.089 1.00 77.75 103 THR A C 1
ATOM 733 O O . THR A 1 103 ? 5.944 -6.485 -5.120 1.00 77.75 103 THR A O 1
ATOM 736 N N . ILE A 1 104 ? 3.989 -5.801 -5.998 1.00 86.88 104 ILE A N 1
ATOM 737 C CA . ILE A 1 104 ? 3.199 -5.663 -4.774 1.00 86.88 104 ILE A CA 1
ATOM 738 C C . ILE A 1 104 ? 2.159 -6.779 -4.837 1.00 86.88 104 ILE A C 1
ATOM 740 O O . ILE A 1 104 ? 1.428 -6.862 -5.825 1.00 86.88 104 ILE A O 1
ATOM 744 N N . GLU A 1 105 ? 2.112 -7.651 -3.837 1.00 92.06 105 GLU A N 1
ATOM 745 C CA . GLU A 1 105 ? 1.060 -8.667 -3.747 1.00 92.06 105 GLU A CA 1
ATOM 746 C C . GLU A 1 105 ? -0.006 -8.207 -2.756 1.00 92.06 105 GLU A C 1
ATOM 748 O O . GLU A 1 105 ? 0.322 -7.838 -1.628 1.00 92.06 105 GLU A O 1
ATOM 753 N N . VAL A 1 106 ? -1.268 -8.252 -3.172 1.00 94.62 106 VAL A N 1
ATOM 754 C CA . VAL A 1 106 ? -2.419 -8.149 -2.275 1.00 94.62 106 VAL A CA 1
ATOM 755 C C . VAL A 1 106 ? -2.752 -9.568 -1.835 1.00 94.62 106 VAL A C 1
ATOM 757 O O . VAL A 1 106 ? -3.023 -10.432 -2.673 1.00 94.62 106 VAL A O 1
ATOM 760 N N . ARG A 1 107 ? -2.665 -9.831 -0.535 1.00 95.12 107 ARG A N 1
ATOM 761 C CA . ARG A 1 107 ? -2.909 -11.144 0.067 1.00 95.12 107 ARG A CA 1
ATOM 762 C C . ARG A 1 107 ? -4.174 -11.124 0.921 1.00 95.12 107 ARG A C 1
ATOM 764 O O . ARG A 1 107 ? -4.815 -10.093 1.052 1.00 95.12 107 ARG A O 1
ATOM 771 N N . GLU A 1 108 ? -4.567 -12.261 1.475 1.00 95.31 108 GLU A N 1
ATOM 772 C CA . GLU A 1 108 ? -5.786 -12.369 2.290 1.00 95.31 108 GLU A CA 1
ATOM 773 C C . GLU A 1 108 ? -5.777 -11.483 3.539 1.00 95.31 108 GLU A C 1
ATOM 775 O O . GLU A 1 108 ? -6.818 -10.938 3.883 1.00 95.31 108 GLU A O 1
ATOM 780 N N . HIS A 1 109 ? -4.623 -11.308 4.188 1.00 93.31 109 HIS A N 1
ATOM 781 C CA . HIS A 1 109 ? -4.514 -10.600 5.473 1.00 93.31 109 HIS A CA 1
ATOM 782 C C . HIS A 1 109 ? -3.560 -9.395 5.440 1.00 93.31 109 HIS A C 1
ATOM 784 O O . HIS A 1 109 ? -3.224 -8.818 6.479 1.00 93.31 109 HIS A O 1
ATOM 790 N N . GLY A 1 110 ? -3.076 -9.002 4.260 1.00 93.31 110 GLY A N 1
ATOM 791 C CA . GLY A 1 110 ? -2.153 -7.879 4.136 1.00 93.31 110 GLY A CA 1
ATOM 792 C C . GLY A 1 110 ? -1.582 -7.682 2.740 1.00 93.31 110 GLY A C 1
ATOM 793 O O . GLY A 1 110 ? -2.018 -8.275 1.756 1.00 93.31 110 GLY A O 1
ATOM 794 N N . LEU A 1 111 ? -0.556 -6.843 2.665 1.00 91.75 111 LEU A N 1
ATOM 795 C CA . LEU A 1 111 ? 0.249 -6.627 1.470 1.00 91.75 111 LEU A CA 1
ATOM 796 C C . LEU A 1 111 ? 1.625 -7.263 1.637 1.00 91.75 111 LEU A C 1
ATOM 798 O O . LEU A 1 111 ? 2.228 -7.176 2.703 1.00 91.75 111 LEU A O 1
ATOM 802 N N . LEU A 1 112 ? 2.168 -7.820 0.559 1.00 87.88 112 LEU A N 1
ATOM 803 C CA . LEU A 1 112 ? 3.583 -8.163 0.473 1.00 87.88 112 LEU A CA 1
ATOM 804 C C . LEU A 1 112 ? 4.284 -7.173 -0.458 1.00 87.88 112 LEU A C 1
ATOM 806 O O . LEU A 1 112 ? 4.077 -7.178 -1.675 1.00 87.88 112 LEU A O 1
ATOM 810 N N . VAL A 1 113 ? 5.139 -6.323 0.108 1.00 81.62 113 VAL A N 1
ATOM 811 C CA . VAL A 1 113 ? 5.878 -5.285 -0.617 1.00 81.62 113 VAL A CA 1
ATOM 812 C C . VAL A 1 113 ? 7.367 -5.580 -0.514 1.00 81.62 113 VAL A C 1
ATOM 814 O O . VAL A 1 113 ? 7.962 -5.426 0.541 1.00 81.62 113 VAL A O 1
ATOM 817 N N . ALA A 1 114 ? 8.010 -5.993 -1.609 1.00 72.38 114 ALA A N 1
ATOM 818 C CA . ALA A 1 114 ? 9.447 -6.311 -1.592 1.00 72.38 114 ALA A CA 1
ATOM 819 C C . ALA A 1 114 ? 9.862 -7.331 -0.523 1.00 72.38 114 ALA A C 1
ATOM 821 O O . ALA A 1 114 ? 10.871 -7.146 0.153 1.00 72.38 114 ALA A O 1
ATOM 822 N N . SER A 1 115 ? 9.060 -8.389 -0.384 1.00 75.06 115 SER A N 1
ATOM 823 C CA . SER A 1 115 ? 9.216 -9.418 0.652 1.00 75.06 115 SER A CA 1
ATOM 824 C C . SER A 1 115 ? 8.948 -8.926 2.078 1.00 75.06 115 SER A C 1
ATOM 826 O O . SER A 1 115 ? 9.153 -9.679 3.023 1.00 75.06 115 SER A O 1
ATOM 828 N N . ARG A 1 116 ? 8.466 -7.688 2.251 1.00 80.31 116 ARG A N 1
ATOM 829 C CA . ARG A 1 116 ? 8.045 -7.148 3.544 1.00 80.31 116 ARG A CA 1
ATOM 830 C C . ARG A 1 116 ? 6.533 -7.282 3.706 1.00 80.31 116 ARG A C 1
ATOM 832 O O . ARG A 1 116 ? 5.796 -6.771 2.855 1.00 80.31 116 ARG A O 1
ATOM 839 N N . PRO A 1 117 ? 6.068 -7.988 4.745 1.00 86.06 117 PRO A N 1
ATOM 840 C CA . PRO A 1 117 ? 4.654 -8.083 5.039 1.00 86.06 117 PRO A CA 1
ATOM 841 C C . PRO A 1 117 ? 4.161 -6.790 5.694 1.00 86.06 117 PRO A C 1
ATOM 843 O O . PRO A 1 117 ? 4.782 -6.263 6.614 1.00 86.06 117 PRO A O 1
ATOM 846 N N . VAL A 1 118 ? 3.024 -6.297 5.218 1.00 88.19 118 VAL A N 1
ATOM 847 C CA . VAL A 1 118 ? 2.300 -5.153 5.776 1.00 88.19 118 VAL A CA 1
ATOM 848 C C . VAL A 1 118 ? 0.879 -5.635 6.075 1.00 88.19 118 VAL A C 1
ATOM 850 O O . VAL A 1 118 ? 0.055 -5.695 5.160 1.00 88.19 118 VAL A O 1
ATOM 853 N N . PRO A 1 119 ? 0.583 -6.066 7.310 1.00 91.31 119 PRO A N 1
ATOM 854 C CA . PRO A 1 119 ? -0.733 -6.597 7.660 1.00 91.31 119 PRO A CA 1
ATOM 855 C C . PRO A 1 119 ? -1.832 -5.534 7.573 1.00 91.31 119 PRO A C 1
ATOM 857 O O . PRO A 1 119 ? -1.606 -4.378 7.929 1.00 91.31 119 PRO A O 1
ATOM 860 N N . TYR A 1 120 ? -3.051 -5.916 7.181 1.00 92.31 120 TYR A N 1
ATOM 861 C CA . TYR A 1 120 ? -4.181 -4.974 7.135 1.00 92.31 120 TYR A CA 1
ATOM 862 C C . TYR A 1 120 ? -4.494 -4.361 8.495 1.00 92.31 120 TYR A C 1
ATOM 864 O O . TYR A 1 120 ? -4.818 -3.179 8.575 1.00 92.31 120 TYR A O 1
ATOM 872 N N . ALA A 1 121 ? -4.312 -5.137 9.565 1.00 89.56 121 ALA A N 1
ATOM 873 C CA . ALA A 1 121 ? -4.514 -4.688 10.934 1.00 89.56 121 ALA A CA 1
ATOM 874 C C . ALA A 1 121 ? -3.681 -3.446 11.284 1.00 89.56 121 ALA A C 1
ATOM 876 O O . ALA A 1 121 ? -4.114 -2.631 12.094 1.00 89.56 121 ALA A O 1
ATOM 877 N N . THR A 1 122 ? -2.495 -3.284 10.693 1.00 87.06 122 THR A N 1
ATOM 878 C CA . THR A 1 122 ? -1.585 -2.184 11.032 1.00 87.06 122 THR A CA 1
ATOM 879 C C . THR A 1 122 ? -1.771 -0.956 10.147 1.00 87.06 122 THR A C 1
ATOM 881 O O . THR A 1 122 ? -1.210 0.097 10.453 1.00 87.06 122 THR A O 1
ATOM 884 N N . MET A 1 123 ? -2.577 -1.066 9.088 1.00 88.25 123 MET A N 1
ATOM 885 C CA . MET A 1 123 ? -2.886 0.044 8.194 1.00 88.25 123 MET A CA 1
ATOM 886 C C . MET A 1 123 ? -3.921 0.992 8.804 1.00 88.25 123 MET A C 1
ATOM 888 O O . MET A 1 123 ? -4.774 0.583 9.588 1.00 88.25 123 MET A O 1
ATOM 892 N N . ASP A 1 124 ? -3.876 2.261 8.399 1.00 87.06 124 ASP A N 1
ATOM 893 C CA . ASP A 1 124 ? -4.933 3.239 8.681 1.00 87.06 124 ASP A CA 1
ATOM 894 C C . ASP A 1 124 ? -5.517 3.764 7.361 1.00 87.06 124 ASP A C 1
ATOM 896 O O . ASP A 1 124 ? -4.899 4.627 6.728 1.00 87.06 124 ASP A O 1
ATOM 900 N N . PRO A 1 125 ? -6.694 3.269 6.921 1.00 88.69 125 PRO A N 1
ATOM 901 C CA . PRO A 1 125 ? -7.312 3.724 5.677 1.00 88.69 125 PRO A CA 1
ATOM 902 C C . PRO A 1 125 ? -7.653 5.219 5.676 1.00 88.69 125 PRO A C 1
ATOM 904 O O . PRO A 1 125 ? -7.688 5.833 4.615 1.00 88.69 125 PRO A O 1
ATOM 907 N N . GLY A 1 126 ? -7.840 5.836 6.848 1.00 86.50 126 GLY A N 1
ATOM 908 C CA . GLY A 1 126 ? -8.117 7.268 6.963 1.00 86.50 126 GLY A CA 1
ATOM 909 C C . GLY A 1 126 ? -6.858 8.129 6.849 1.00 86.50 126 GLY A C 1
ATOM 910 O O . GLY A 1 126 ? -6.955 9.348 6.763 1.00 86.50 126 GLY A O 1
ATOM 911 N N . ARG A 1 127 ? -5.677 7.500 6.817 1.00 85.19 127 ARG A N 1
ATOM 912 C CA . ARG A 1 127 ? -4.385 8.116 6.480 1.00 85.19 127 ARG A CA 1
ATOM 913 C C . ARG A 1 127 ? -3.826 7.538 5.182 1.00 85.19 127 ARG A C 1
ATOM 915 O O . ARG A 1 127 ? -2.613 7.481 5.002 1.00 85.19 127 ARG A O 1
ATOM 922 N N . MET A 1 128 ? -4.687 7.082 4.278 1.00 89.62 128 MET A N 1
ATOM 923 C CA . MET A 1 128 ? -4.283 6.745 2.917 1.00 89.62 128 MET A CA 1
ATOM 924 C C . MET A 1 128 ? -4.485 7.948 2.003 1.00 89.62 128 MET A C 1
ATOM 926 O O . MET A 1 128 ? -5.478 8.661 2.104 1.00 89.62 128 MET A O 1
ATOM 930 N N . VAL A 1 129 ? -3.538 8.172 1.095 1.00 87.69 129 VAL A N 1
ATOM 931 C CA . VAL A 1 129 ? -3.612 9.263 0.119 1.00 87.69 129 VAL A CA 1
ATOM 932 C C . VAL A 1 129 ? -3.266 8.731 -1.251 1.00 87.69 129 VAL A C 1
ATOM 934 O O . VAL A 1 129 ? -2.168 8.219 -1.472 1.00 87.69 129 VAL A O 1
ATOM 937 N N . TRP A 1 130 ? -4.180 8.903 -2.199 1.00 90.69 130 TRP A N 1
ATOM 938 C CA . TRP A 1 130 ? -3.855 8.736 -3.605 1.00 90.69 130 TRP A CA 1
ATOM 939 C C . TRP A 1 130 ? -3.178 10.013 -4.100 1.00 90.69 130 TRP A C 1
ATOM 941 O O . TRP A 1 130 ? -3.827 11.014 -4.405 1.00 90.69 130 TRP A O 1
ATOM 951 N N . ALA A 1 131 ? -1.850 9.97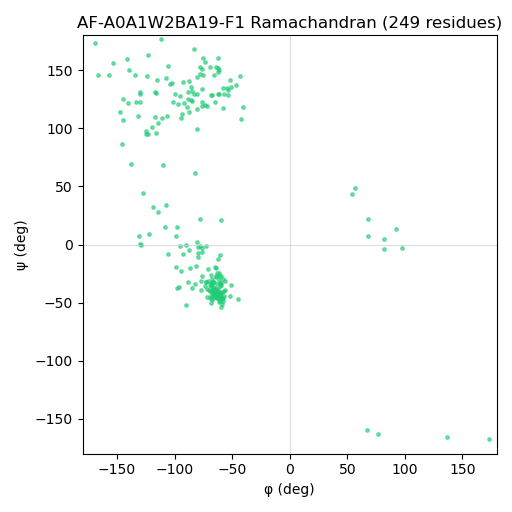0 -4.167 1.00 86.56 131 ALA A N 1
ATOM 952 C CA . ALA A 1 131 ? -1.037 11.061 -4.668 1.00 86.56 131 ALA A CA 1
ATOM 953 C C . ALA A 1 131 ? -0.961 11.015 -6.200 1.00 86.56 131 ALA A C 1
ATOM 955 O O . ALA A 1 131 ? -0.603 9.987 -6.781 1.00 86.56 131 ALA A O 1
ATOM 956 N N . THR A 1 132 ? -1.235 12.137 -6.861 1.00 84.62 132 THR A N 1
ATOM 957 C CA . THR A 1 132 ? -1.147 12.260 -8.331 1.00 84.62 132 THR A CA 1
ATOM 958 C C . THR A 1 132 ? 0.299 12.241 -8.837 1.00 84.62 132 THR A C 1
ATOM 960 O O . THR A 1 132 ? 0.563 11.906 -9.991 1.00 84.62 132 THR A O 1
ATOM 963 N N . SER A 1 133 ? 1.259 12.553 -7.960 1.00 75.69 133 SER A N 1
ATOM 964 C CA . SER A 1 133 ? 2.681 12.581 -8.284 1.00 75.69 133 SER A CA 1
ATOM 965 C C . SER A 1 133 ? 3.557 12.017 -7.170 1.00 75.69 133 SER A C 1
ATOM 967 O O . SER A 1 133 ? 3.665 12.545 -6.062 1.00 75.69 133 SER A O 1
ATOM 969 N N . ALA A 1 134 ? 4.324 10.993 -7.525 1.00 68.75 134 ALA A N 1
ATOM 970 C CA . ALA A 1 134 ? 5.376 10.424 -6.704 1.00 68.75 134 ALA A CA 1
ATOM 971 C C . ALA A 1 134 ? 6.505 11.416 -6.412 1.00 68.75 134 ALA A C 1
ATOM 973 O O . ALA A 1 134 ? 7.235 11.237 -5.440 1.00 68.75 134 ALA A O 1
ATOM 974 N N . ARG A 1 135 ? 6.705 12.431 -7.268 1.00 64.38 135 ARG A N 1
ATOM 975 C CA . ARG A 1 135 ? 7.725 13.466 -7.052 1.00 64.38 135 ARG A CA 1
ATOM 976 C C . ARG A 1 135 ? 7.310 14.393 -5.923 1.00 64.38 135 ARG A C 1
ATOM 978 O O . ARG A 1 135 ? 8.121 14.627 -5.039 1.00 64.38 135 ARG A O 1
ATOM 985 N N . ALA A 1 136 ? 6.056 14.823 -5.930 1.00 58.91 136 ALA A N 1
ATOM 986 C CA . ALA A 1 136 ? 5.479 15.634 -4.872 1.00 58.91 136 ALA A CA 1
ATOM 987 C C . ALA A 1 136 ? 5.562 14.863 -3.543 1.00 58.91 136 ALA A C 1
ATOM 989 O O . ALA A 1 136 ? 6.210 15.305 -2.594 1.00 58.91 136 ALA A O 1
ATOM 990 N N . ALA A 1 137 ? 5.163 13.586 -3.567 1.00 57.53 137 ALA A N 1
ATOM 991 C CA . ALA A 1 137 ? 5.364 12.670 -2.453 1.00 57.53 137 ALA A CA 1
ATOM 992 C C . ALA A 1 137 ? 6.837 12.483 -2.033 1.00 57.53 137 ALA A C 1
ATOM 994 O O . ALA A 1 137 ? 7.079 12.182 -0.873 1.00 57.53 137 ALA A O 1
ATOM 995 N N . ARG A 1 138 ? 7.852 12.596 -2.907 1.00 56.12 138 ARG A N 1
ATOM 996 C CA . ARG A 1 138 ? 9.283 12.431 -2.535 1.00 56.12 138 ARG A CA 1
ATOM 997 C C . ARG A 1 138 ? 9.784 13.529 -1.611 1.00 56.12 138 ARG A C 1
ATOM 999 O O . ARG A 1 138 ? 10.602 13.242 -0.749 1.00 56.12 138 ARG A O 1
ATOM 1006 N N . SER A 1 139 ? 9.319 14.746 -1.819 1.00 43.34 139 SER A N 1
ATOM 1007 C CA . SER A 1 139 ? 9.778 15.942 -1.118 1.00 43.34 139 SER A CA 1
ATOM 1008 C C . SER A 1 139 ? 9.061 16.199 0.201 1.00 43.34 139 SER A C 1
ATOM 1010 O O . SER A 1 139 ? 9.570 16.915 1.042 1.00 43.34 139 SER A O 1
ATOM 1012 N N . VAL A 1 140 ? 7.882 15.615 0.369 1.00 40.88 140 VAL A N 1
ATOM 1013 C CA . VAL A 1 140 ? 6.978 15.698 1.530 1.00 40.88 140 VAL A CA 1
ATOM 1014 C C . VAL A 1 140 ? 7.578 15.107 2.815 1.00 40.88 140 VAL A C 1
ATOM 1016 O O . VAL A 1 140 ? 7.116 15.413 3.906 1.00 40.88 140 VAL A O 1
ATOM 1019 N N . VAL A 1 141 ? 8.591 14.240 2.708 1.00 43.72 141 VAL A N 1
ATOM 1020 C CA . VAL A 1 141 ? 8.904 13.262 3.757 1.00 43.72 141 VAL A CA 1
ATOM 1021 C C . VAL A 1 141 ? 10.390 13.245 4.111 1.00 43.72 141 VAL A C 1
ATOM 1023 O O . VAL A 1 141 ? 11.205 12.732 3.347 1.00 43.72 141 VAL A O 1
ATOM 1026 N N . THR A 1 142 ? 10.717 13.712 5.316 1.00 37.31 142 THR A N 1
ATOM 1027 C CA . THR A 1 142 ? 12.011 13.565 6.017 1.00 37.31 142 THR A CA 1
ATOM 1028 C C . THR A 1 142 ? 12.204 12.178 6.652 1.00 37.31 142 THR A C 1
ATOM 1030 O O . THR A 1 142 ? 12.985 12.013 7.581 1.00 37.31 142 THR A O 1
ATOM 1033 N N . LEU A 1 143 ? 11.491 11.148 6.188 1.00 42.03 143 LEU A N 1
ATOM 1034 C CA . LEU A 1 143 ? 11.338 9.894 6.929 1.00 42.03 143 LEU A CA 1
ATOM 1035 C C . LEU A 1 143 ? 11.973 8.690 6.226 1.00 42.03 143 LEU A C 1
ATOM 1037 O O . LEU A 1 143 ? 11.849 8.534 5.007 1.00 42.03 143 LEU A O 1
ATOM 1041 N N . ASN A 1 144 ? 12.572 7.808 7.031 1.00 42.62 144 ASN A N 1
ATOM 1042 C CA . ASN A 1 144 ? 13.011 6.455 6.680 1.00 42.62 144 ASN A CA 1
ATOM 1043 C C . ASN A 1 144 ? 11.949 5.747 5.825 1.00 42.62 144 ASN A C 1
ATOM 1045 O O . ASN A 1 144 ? 10.860 5.422 6.295 1.00 42.62 144 ASN A O 1
ATOM 1049 N N . ARG A 1 145 ? 12.242 5.579 4.530 1.00 52.12 145 ARG A N 1
ATOM 1050 C CA . ARG A 1 145 ? 11.291 5.104 3.517 1.00 52.12 145 ARG A CA 1
ATOM 1051 C C . ARG A 1 145 ? 11.729 3.777 2.931 1.00 52.12 145 ARG A C 1
ATOM 1053 O O . ARG A 1 145 ? 12.800 3.702 2.329 1.00 52.12 145 ARG A O 1
ATOM 1060 N N . ARG A 1 146 ? 10.809 2.811 2.894 1.00 53.81 146 ARG A N 1
ATOM 1061 C CA . ARG A 1 146 ? 10.869 1.692 1.947 1.00 53.81 146 ARG A CA 1
ATOM 1062 C C . ARG A 1 146 ? 10.055 2.044 0.706 1.00 53.81 146 ARG A C 1
ATOM 1064 O O . ARG A 1 146 ? 8.850 2.277 0.749 1.00 53.81 146 ARG A O 1
ATOM 1071 N N . ARG A 1 147 ? 10.770 2.223 -0.408 1.00 57.00 147 ARG A N 1
ATOM 1072 C CA . ARG A 1 147 ? 10.254 2.826 -1.646 1.00 57.00 147 ARG A CA 1
ATOM 1073 C C . ARG A 1 147 ? 9.987 1.770 -2.707 1.00 57.00 147 ARG A C 1
ATOM 1075 O O . ARG A 1 147 ? 10.860 0.952 -2.985 1.00 57.00 147 ARG A O 1
ATOM 1082 N N . ARG A 1 148 ? 8.865 1.908 -3.419 1.00 53.75 148 ARG A N 1
ATOM 1083 C CA . ARG A 1 148 ? 8.675 1.319 -4.750 1.00 53.75 148 ARG A CA 1
ATOM 1084 C C . ARG A 1 148 ? 7.827 2.220 -5.637 1.00 53.75 148 ARG A C 1
ATOM 1086 O O . ARG A 1 148 ? 6.614 2.064 -5.730 1.00 53.75 148 ARG A O 1
ATOM 1093 N N . VAL A 1 149 ? 8.490 3.164 -6.306 1.00 53.25 149 VAL A N 1
ATOM 1094 C CA . VAL A 1 149 ? 7.832 4.052 -7.269 1.00 53.25 149 VAL A CA 1
ATOM 1095 C C . VAL A 1 149 ? 8.751 4.388 -8.439 1.00 53.25 149 VAL A C 1
ATOM 1097 O O . VAL A 1 149 ? 9.840 4.937 -8.243 1.00 53.25 149 VAL A O 1
ATOM 1100 N N . ALA A 1 150 ? 8.279 4.140 -9.657 1.00 50.59 150 ALA A N 1
ATOM 1101 C CA . ALA A 1 150 ? 8.654 4.931 -10.827 1.00 50.59 150 ALA A CA 1
ATOM 1102 C C . ALA A 1 150 ? 7.706 6.120 -10.919 1.00 50.59 150 ALA A C 1
ATOM 1104 O O . ALA A 1 150 ? 6.535 5.943 -10.620 1.00 50.59 150 ALA A O 1
ATOM 1105 N N . GLY A 1 151 ? 8.191 7.309 -11.288 1.00 55.84 151 GLY A N 1
ATOM 1106 C CA . GLY A 1 151 ? 7.375 8.533 -11.315 1.00 55.84 151 GLY A CA 1
ATOM 1107 C C . GLY A 1 151 ? 5.965 8.350 -11.907 1.00 55.84 151 GLY A C 1
ATOM 1108 O O . GLY A 1 151 ? 5.787 7.563 -12.832 1.00 55.84 151 GLY A O 1
ATOM 1109 N N . GLY A 1 152 ? 4.984 9.074 -11.363 1.00 74.88 152 GLY A N 1
ATOM 1110 C CA . GLY A 1 152 ? 3.560 8.938 -11.696 1.00 74.88 152 GLY A CA 1
ATOM 1111 C C . GLY A 1 152 ? 2.684 8.956 -10.443 1.00 74.88 152 GLY A C 1
ATOM 1112 O O . GLY A 1 152 ? 3.173 9.328 -9.376 1.00 74.88 152 GLY A O 1
ATOM 1113 N N . GLU A 1 153 ? 1.421 8.551 -10.565 1.00 85.62 153 GLU A N 1
ATOM 1114 C CA . GLU A 1 153 ? 0.515 8.400 -9.420 1.00 85.62 153 GLU A CA 1
ATOM 1115 C C . GLU A 1 153 ? 1.022 7.326 -8.435 1.00 85.62 153 GLU A C 1
ATOM 1117 O O . GLU A 1 153 ? 1.710 6.374 -8.816 1.00 85.62 153 GLU A O 1
ATOM 1122 N N . CYS A 1 154 ? 0.689 7.461 -7.151 1.00 86.25 154 CYS A N 1
ATOM 1123 C CA . CYS A 1 154 ? 1.007 6.462 -6.133 1.00 86.25 154 CYS A CA 1
ATOM 1124 C C . CYS A 1 154 ? 0.016 6.494 -4.966 1.00 86.25 154 CYS A C 1
ATOM 1126 O O . CYS A 1 154 ? -0.592 7.523 -4.682 1.00 86.25 154 CYS A O 1
ATOM 1128 N N . LEU A 1 155 ? -0.110 5.370 -4.264 1.00 88.62 155 LEU A N 1
ATOM 1129 C CA . LEU A 1 155 ? -0.784 5.299 -2.976 1.00 88.62 155 LEU A CA 1
ATOM 1130 C C . LEU A 1 155 ? 0.244 5.510 -1.861 1.00 88.62 155 LEU A C 1
ATOM 1132 O O . LEU A 1 155 ? 1.224 4.766 -1.746 1.00 88.62 155 LEU A O 1
ATOM 1136 N N . LEU A 1 156 ? 0.007 6.523 -1.036 1.00 86.50 156 LEU A N 1
ATOM 1137 C CA . LEU A 1 156 ? 0.629 6.675 0.269 1.00 86.50 156 LEU A CA 1
ATOM 1138 C C . LEU A 1 156 ? -0.244 5.947 1.278 1.00 86.50 156 LEU A C 1
ATOM 1140 O O . LEU A 1 156 ? -1.436 6.231 1.369 1.00 86.50 156 LEU A O 1
ATOM 1144 N N . LEU A 1 157 ? 0.341 5.030 2.038 1.00 86.81 157 LEU A N 1
ATOM 1145 C CA . LEU A 1 157 ? -0.347 4.397 3.155 1.00 86.81 157 LEU A CA 1
ATOM 1146 C C . LEU A 1 157 ? 0.551 4.361 4.378 1.00 86.81 157 LEU A C 1
ATOM 1148 O O . LEU A 1 157 ? 1.771 4.214 4.275 1.00 86.81 157 LEU A O 1
ATOM 1152 N N . ASN A 1 158 ? -0.075 4.502 5.535 1.00 83.81 158 ASN A N 1
ATOM 1153 C CA . ASN A 1 158 ? 0.583 4.367 6.815 1.00 83.81 158 ASN A CA 1
ATOM 1154 C C . ASN A 1 158 ? 0.395 2.929 7.324 1.00 83.81 158 ASN A C 1
ATOM 1156 O O . ASN A 1 158 ? -0.731 2.433 7.331 1.00 83.81 158 ASN A O 1
ATOM 1160 N N . GLY A 1 159 ? 1.483 2.253 7.692 1.00 81.69 159 GLY A N 1
ATOM 1161 C CA . GLY A 1 159 ? 1.468 0.866 8.165 1.00 81.69 159 GLY A CA 1
ATOM 1162 C C . GLY A 1 159 ? 2.810 0.455 8.766 1.00 81.69 159 GLY A C 1
ATOM 1163 O O . GLY A 1 159 ? 3.776 1.215 8.714 1.00 81.69 159 GLY A O 1
ATOM 1164 N N . THR A 1 160 ? 2.890 -0.735 9.355 1.00 79.94 160 THR A N 1
ATOM 1165 C CA . THR A 1 160 ? 4.154 -1.242 9.918 1.00 79.94 160 THR A CA 1
ATOM 1166 C C . THR A 1 160 ? 5.123 -1.712 8.832 1.00 79.94 160 THR A C 1
ATOM 1168 O O . THR A 1 160 ? 4.729 -1.974 7.694 1.00 79.94 160 THR A O 1
ATOM 1171 N N . ASP A 1 161 ? 6.405 -1.813 9.185 1.00 72.81 161 ASP A N 1
ATOM 1172 C CA . ASP A 1 161 ? 7.478 -2.277 8.295 1.00 72.81 161 ASP A CA 1
ATOM 1173 C C . ASP A 1 161 ? 8.300 -3.421 8.917 1.00 72.81 161 ASP A C 1
ATOM 1175 O O . ASP A 1 161 ? 9.533 -3.475 8.872 1.00 72.81 161 ASP A O 1
ATOM 1179 N N . GLY A 1 162 ? 7.565 -4.368 9.510 1.00 67.69 162 GLY A N 1
ATOM 1180 C CA . GLY A 1 162 ? 8.119 -5.557 10.153 1.00 67.69 162 GLY A CA 1
ATOM 1181 C C . GLY A 1 162 ? 8.944 -5.247 11.414 1.00 67.69 162 GLY A C 1
ATOM 1182 O O . GLY A 1 162 ? 8.787 -4.173 12.001 1.00 67.69 162 GLY A O 1
ATOM 1183 N N . PRO A 1 163 ? 9.818 -6.175 11.841 1.00 61.72 163 PRO A N 1
ATOM 1184 C CA . PRO A 1 163 ? 10.524 -6.076 13.119 1.00 61.72 163 PRO A CA 1
ATOM 1185 C C . PRO A 1 163 ? 11.559 -4.939 13.144 1.00 61.72 163 PRO A C 1
ATOM 1187 O O . PRO A 1 163 ? 11.697 -4.267 14.162 1.00 61.72 163 PRO A O 1
ATOM 1190 N N . ASP A 1 164 ? 12.205 -4.641 12.011 1.00 62.19 164 ASP A N 1
ATOM 1191 C CA . ASP A 1 164 ? 13.233 -3.591 11.916 1.00 62.19 164 ASP A CA 1
ATOM 1192 C C . ASP A 1 164 ? 12.695 -2.201 12.322 1.00 62.19 164 ASP A C 1
ATOM 1194 O O . ASP A 1 164 ? 13.346 -1.461 13.052 1.00 62.19 164 ASP A O 1
ATOM 1198 N 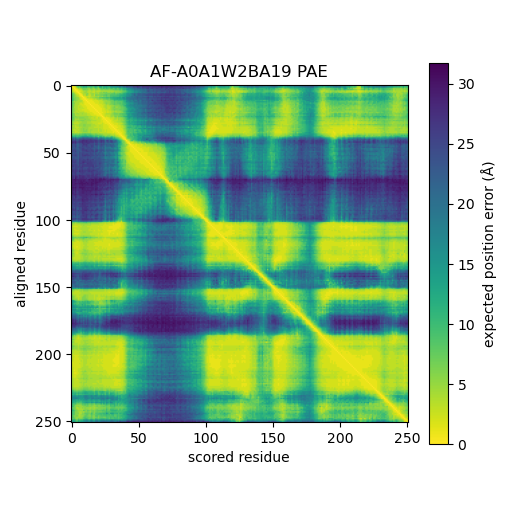N . ALA A 1 165 ? 11.466 -1.856 11.912 1.00 58.81 165 ALA A N 1
ATOM 1199 C CA . ALA A 1 165 ? 10.849 -0.563 12.238 1.00 58.81 165 ALA A CA 1
ATOM 1200 C C . ALA A 1 165 ? 10.587 -0.373 13.744 1.00 58.81 165 ALA A C 1
ATOM 1202 O O . ALA A 1 165 ? 10.390 0.745 14.220 1.00 58.81 165 ALA A O 1
ATOM 1203 N N . VAL A 1 166 ? 10.566 -1.472 14.494 1.00 56.09 166 VAL A N 1
ATOM 1204 C CA . VAL A 1 166 ? 10.232 -1.526 15.920 1.00 56.09 166 VAL A CA 1
ATOM 1205 C C . VAL A 1 166 ? 11.483 -1.534 16.759 1.00 56.09 166 VAL A C 1
ATOM 1207 O O . VAL A 1 166 ? 11.497 -0.894 17.803 1.00 56.09 166 VAL A O 1
ATOM 1210 N N . GLU A 1 167 ? 12.530 -2.221 16.306 1.00 57.34 167 GLU A N 1
ATOM 1211 C CA . GLU A 1 167 ? 13.859 -2.093 16.895 1.00 57.34 167 GLU A CA 1
ATOM 1212 C C . GLU A 1 167 ? 14.311 -0.630 16.843 1.00 57.34 167 GLU A C 1
ATOM 1214 O O . GLU A 1 167 ? 14.727 -0.084 17.865 1.00 57.34 167 GLU A O 1
ATOM 1219 N N . ASP A 1 168 ? 14.108 0.049 15.712 1.00 57.91 168 ASP A N 1
ATOM 1220 C CA . ASP A 1 168 ? 14.402 1.478 15.569 1.00 57.91 168 ASP A CA 1
ATOM 1221 C C . ASP A 1 168 ? 13.527 2.355 16.488 1.00 57.91 168 ASP A C 1
ATOM 1223 O O . ASP A 1 168 ? 14.042 3.239 17.175 1.00 57.91 168 ASP A O 1
ATOM 1227 N N . TRP A 1 169 ? 12.214 2.094 16.558 1.00 51.41 169 TRP A N 1
ATOM 1228 C CA . TRP A 1 169 ? 11.282 2.811 17.447 1.00 51.41 169 TRP A CA 1
ATOM 1229 C C . TRP A 1 169 ? 11.582 2.597 18.941 1.00 51.41 169 TRP A C 1
ATOM 1231 O O . TRP A 1 169 ? 11.510 3.535 19.732 1.00 51.41 169 TRP A O 1
ATOM 1241 N N . ARG A 1 170 ? 11.961 1.379 19.347 1.00 58.06 170 ARG A N 1
ATOM 1242 C CA . ARG A 1 170 ? 12.331 1.043 20.733 1.00 58.06 170 ARG A CA 1
ATOM 1243 C C . ARG A 1 170 ? 13.745 1.502 21.102 1.00 58.06 170 ARG A C 1
ATOM 1245 O O . ARG A 1 170 ? 14.162 1.296 22.238 1.00 58.06 170 ARG A O 1
ATOM 1252 N N . GLY A 1 171 ? 14.485 2.106 20.168 1.00 53.66 171 GLY A N 1
ATOM 1253 C CA . GLY A 1 171 ? 15.875 2.518 20.377 1.00 53.66 171 GLY A CA 1
ATOM 1254 C C . GLY A 1 171 ? 16.851 1.344 20.523 1.00 53.66 171 GLY A C 1
ATOM 1255 O O . GLY A 1 171 ? 17.917 1.515 21.107 1.00 53.66 171 GLY A O 1
ATOM 1256 N N . LEU A 1 172 ? 16.476 0.164 20.024 1.00 49.25 172 LEU A N 1
ATOM 1257 C CA . LEU A 1 172 ? 17.230 -1.094 20.085 1.00 49.25 172 LEU A CA 1
ATOM 1258 C C . LEU A 1 172 ? 17.863 -1.482 18.736 1.00 49.25 172 LEU A C 1
ATOM 1260 O O . LEU A 1 172 ? 18.643 -2.431 18.679 1.00 49.25 172 LEU A O 1
ATOM 1264 N N . GLY A 1 173 ? 17.543 -0.764 17.657 1.00 52.31 173 GLY A N 1
ATOM 1265 C CA . GLY A 1 173 ? 18.108 -0.988 16.329 1.00 52.31 173 GLY A CA 1
ATOM 1266 C C . GLY A 1 173 ? 19.612 -0.713 16.304 1.00 52.31 173 GLY A C 1
ATOM 1267 O O . GLY A 1 173 ? 20.066 0.384 16.618 1.00 52.31 173 GLY A O 1
ATOM 1268 N N . THR A 1 174 ? 20.404 -1.714 15.913 1.00 42.69 174 THR A N 1
ATOM 1269 C CA . THR A 1 174 ? 21.874 -1.605 15.779 1.00 42.69 174 THR A CA 1
ATOM 1270 C C . THR A 1 174 ? 22.325 -1.283 14.353 1.00 42.69 174 THR A C 1
ATOM 1272 O O . THR A 1 174 ? 23.521 -1.161 14.090 1.00 42.69 174 THR A O 1
ATOM 1275 N N . LYS A 1 175 ? 21.388 -1.164 13.402 1.00 41.09 175 LYS A N 1
ATOM 1276 C CA . LYS A 1 175 ? 21.689 -1.166 11.968 1.00 41.09 175 LYS A CA 1
ATOM 1277 C C . LYS A 1 175 ? 20.891 -0.110 11.208 1.00 41.09 175 LYS A C 1
ATOM 1279 O O . LYS A 1 175 ? 20.047 -0.443 10.381 1.00 41.09 175 LYS A O 1
ATOM 1284 N N . TYR A 1 176 ? 21.199 1.163 11.436 1.00 36.34 176 TYR A N 1
ATOM 1285 C CA . TYR A 1 176 ? 20.708 2.212 10.550 1.00 36.34 176 TYR A CA 1
ATOM 1286 C C . TYR A 1 176 ? 21.685 3.383 10.426 1.00 36.34 176 TYR A C 1
ATOM 1288 O O . TYR A 1 176 ? 21.895 4.092 11.402 1.00 36.34 176 TYR A O 1
ATOM 1296 N N . ASP A 1 177 ? 22.241 3.588 9.224 1.00 31.05 177 ASP A N 1
ATOM 1297 C CA . ASP A 1 177 ? 22.309 4.915 8.590 1.00 31.05 177 ASP A CA 1
ATOM 1298 C C . ASP A 1 177 ? 22.679 4.824 7.091 1.00 31.05 177 ASP A C 1
ATOM 1300 O O . ASP A 1 177 ? 23.474 3.963 6.702 1.00 31.05 177 ASP A O 1
ATOM 1304 N N . PRO A 1 178 ? 22.150 5.711 6.224 1.00 30.89 178 PRO A N 1
ATOM 1305 C CA . PRO A 1 178 ? 23.054 6.360 5.273 1.00 30.89 178 PRO A CA 1
ATOM 1306 C C . PRO A 1 178 ? 22.924 7.894 5.174 1.00 30.89 178 PRO A C 1
ATOM 1308 O O . PRO A 1 178 ? 23.562 8.484 4.305 1.00 30.89 178 PRO A O 1
ATOM 1311 N N . LEU A 1 179 ? 22.143 8.561 6.026 1.00 30.91 179 LEU A N 1
ATOM 1312 C CA . LEU A 1 179 ? 22.147 10.018 6.201 1.00 30.91 179 LEU A CA 1
ATOM 1313 C C . LEU A 1 179 ? 21.887 10.363 7.679 1.00 30.91 179 LEU A C 1
ATOM 1315 O O . LEU A 1 179 ? 20.743 10.309 8.133 1.00 30.91 179 LEU A O 1
ATOM 1319 N N . SER A 1 180 ? 22.940 10.811 8.368 1.00 30.62 180 SER A N 1
ATOM 1320 C CA . SER A 1 180 ? 23.096 11.068 9.816 1.00 30.62 180 SER A CA 1
ATOM 1321 C C . SER A 1 180 ? 22.161 12.105 10.461 1.00 30.62 180 SER A C 1
ATOM 1323 O O . SER A 1 180 ? 22.453 12.671 11.512 1.00 30.62 180 SER A O 1
ATOM 1325 N N . THR A 1 181 ? 21.030 12.391 9.827 1.00 38.91 181 THR A N 1
ATOM 1326 C CA . THR A 1 181 ? 20.082 13.458 10.164 1.00 38.91 181 THR A CA 1
ATOM 1327 C C . THR A 1 181 ? 18.631 12.986 10.257 1.00 38.91 181 THR A C 1
ATOM 1329 O O . THR A 1 181 ? 17.758 13.804 10.543 1.00 38.91 181 THR A O 1
ATOM 1332 N N . ALA A 1 182 ? 18.330 11.698 10.052 1.00 40.78 182 ALA A N 1
ATOM 1333 C CA . ALA A 1 182 ? 16.974 11.194 10.267 1.00 40.78 182 ALA A CA 1
ATOM 1334 C C . ALA A 1 182 ? 16.693 11.036 11.781 1.00 40.78 182 ALA A C 1
ATOM 1336 O O . ALA A 1 182 ? 17.396 10.273 12.447 1.00 40.78 182 ALA A O 1
ATOM 1337 N N . PRO A 1 183 ? 15.697 11.739 12.355 1.00 46.50 183 PRO A N 1
ATOM 1338 C CA . PRO A 1 183 ? 15.373 11.626 13.775 1.00 46.50 183 PRO A CA 1
ATOM 1339 C C . PRO A 1 183 ? 14.886 10.214 14.129 1.00 46.50 183 PRO A C 1
ATOM 1341 O O . PRO A 1 183 ? 14.319 9.511 13.285 1.00 46.50 183 PRO A O 1
ATOM 1344 N N . ARG A 1 184 ? 15.086 9.813 15.396 1.00 51.69 184 ARG A N 1
ATOM 1345 C CA . ARG A 1 184 ? 14.471 8.604 15.975 1.00 51.69 184 ARG A CA 1
ATOM 1346 C C . ARG A 1 184 ? 12.982 8.582 15.622 1.00 51.69 184 ARG A C 1
ATOM 1348 O O . ARG A 1 184 ? 12.321 9.616 15.658 1.00 51.69 184 ARG A O 1
ATOM 1355 N N . LEU A 1 185 ? 12.462 7.417 15.237 1.00 55.88 185 LEU A N 1
ATOM 1356 C CA . LEU A 1 185 ? 11.043 7.305 14.918 1.00 55.88 185 LEU A CA 1
ATOM 1357 C C . LEU A 1 185 ? 10.256 7.343 16.230 1.00 55.88 185 LEU A C 1
ATOM 1359 O O . LEU A 1 185 ? 10.398 6.443 17.047 1.00 55.88 185 LEU A O 1
ATOM 1363 N N . ASP A 1 186 ? 9.371 8.323 16.394 1.00 62.00 186 ASP A N 1
ATOM 1364 C CA . ASP A 1 186 ? 8.478 8.407 17.563 1.00 62.00 186 ASP A CA 1
ATOM 1365 C C . ASP A 1 186 ? 7.349 7.350 17.534 1.00 62.00 186 ASP A C 1
ATOM 1367 O O . ASP A 1 186 ? 6.508 7.273 18.429 1.00 62.00 186 ASP A O 1
ATOM 1371 N N . THR A 1 187 ? 7.292 6.526 16.480 1.00 70.81 187 THR A N 1
ATOM 1372 C CA . THR A 1 187 ? 6.216 5.561 16.228 1.00 70.81 187 THR A CA 1
ATOM 1373 C C . THR A 1 187 ? 6.674 4.407 15.319 1.00 70.81 187 THR A C 1
ATOM 1375 O O . THR A 1 187 ? 7.456 4.649 14.391 1.00 70.81 187 THR A O 1
ATOM 1378 N N . PRO A 1 188 ? 6.164 3.171 15.519 1.00 72.62 188 PRO A N 1
ATOM 1379 C CA . PRO A 1 188 ? 6.508 2.002 14.700 1.00 72.62 188 PRO A CA 1
ATOM 1380 C C . PRO A 1 188 ? 5.815 1.996 13.328 1.00 72.62 188 PRO A C 1
ATOM 1382 O O . PRO A 1 188 ? 6.072 1.124 12.494 1.00 72.62 188 PRO A O 1
ATOM 1385 N N . PHE A 1 189 ? 4.907 2.942 13.083 1.00 79.12 189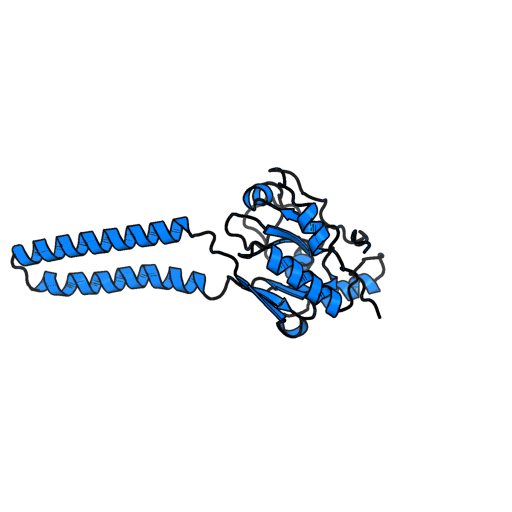 PHE A N 1
ATOM 1386 C CA . PHE A 1 189 ? 4.236 3.081 11.800 1.00 79.12 189 PHE A CA 1
ATOM 1387 C C . PHE A 1 189 ? 5.064 3.936 10.836 1.00 79.12 189 PHE A C 1
ATOM 1389 O O . PHE A 1 189 ? 5.560 5.004 11.195 1.00 79.12 189 PHE A O 1
ATOM 1396 N N . VAL A 1 190 ? 5.178 3.505 9.583 1.00 76.94 190 VAL A N 1
ATOM 1397 C CA . VAL A 1 190 ? 5.928 4.204 8.534 1.00 76.94 190 VAL A CA 1
ATOM 1398 C C . VAL A 1 190 ? 5.041 4.525 7.337 1.00 76.94 190 VAL A C 1
ATOM 1400 O O . VAL A 1 190 ? 3.964 3.958 7.149 1.00 76.94 190 VAL A O 1
ATOM 1403 N N . TRP A 1 191 ? 5.514 5.449 6.503 1.00 78.44 191 TRP A N 1
ATOM 1404 C CA . TRP A 1 191 ? 4.878 5.757 5.228 1.00 78.44 191 TRP A CA 1
ATOM 1405 C C . TRP A 1 191 ? 5.407 4.846 4.124 1.00 78.44 191 TRP A C 1
ATOM 1407 O O . TRP A 1 191 ? 6.560 4.961 3.694 1.00 78.44 191 TRP A O 1
ATOM 1417 N N . TRP A 1 192 ? 4.524 4.000 3.610 1.00 80.69 192 TRP A N 1
ATOM 1418 C CA . TRP A 1 192 ? 4.732 3.255 2.382 1.00 80.69 192 TRP A CA 1
ATOM 1419 C C . TRP A 1 192 ? 4.324 4.108 1.189 1.00 80.69 192 TRP A C 1
ATOM 1421 O O . TRP A 1 192 ? 3.245 4.697 1.163 1.00 80.69 192 TRP A O 1
ATOM 1431 N N . VAL A 1 193 ? 5.197 4.158 0.184 1.00 81.62 193 VAL A N 1
ATOM 1432 C CA . VAL A 1 193 ? 4.913 4.826 -1.089 1.00 81.62 193 VAL A CA 1
ATOM 1433 C C . VAL A 1 193 ? 4.872 3.770 -2.177 1.00 81.62 193 VAL A C 1
ATOM 1435 O O . VAL A 1 193 ? 5.916 3.252 -2.597 1.00 81.62 193 VAL A O 1
ATOM 1438 N N . LEU A 1 194 ? 3.655 3.444 -2.603 1.00 84.50 194 LEU A N 1
ATOM 1439 C CA . LEU A 1 194 ? 3.357 2.351 -3.515 1.00 84.50 194 LEU A CA 1
ATOM 1440 C C . LEU A 1 194 ? 2.904 2.920 -4.856 1.00 84.50 194 LEU A C 1
ATOM 1442 O O . LEU A 1 194 ? 1.811 3.461 -4.969 1.00 84.50 194 LEU A O 1
ATOM 1446 N N . GLY A 1 195 ? 3.747 2.805 -5.881 1.00 83.25 195 GLY A N 1
ATOM 1447 C CA . GLY A 1 195 ? 3.428 3.241 -7.243 1.00 83.25 195 GLY A CA 1
ATOM 1448 C C . GLY A 1 195 ? 3.258 2.064 -8.200 1.00 83.25 195 GLY A C 1
ATOM 1449 O O . GLY A 1 195 ? 4.135 1.866 -9.045 1.00 83.25 195 GLY A O 1
ATOM 1450 N N . PRO A 1 196 ? 2.208 1.232 -8.067 1.00 85.44 196 PRO A N 1
ATOM 1451 C CA . PRO A 1 196 ? 1.891 0.237 -9.083 1.00 85.44 196 PRO A CA 1
ATOM 1452 C C . PRO A 1 196 ? 1.541 0.916 -10.415 1.00 85.44 196 PRO A C 1
ATOM 1454 O O . PRO A 1 196 ? 1.187 2.089 -10.467 1.00 85.44 196 PRO A O 1
ATOM 1457 N N . ARG A 1 197 ? 1.623 0.159 -11.511 1.00 83.00 197 ARG A N 1
ATOM 1458 C CA . ARG A 1 197 ? 1.308 0.648 -12.861 1.00 83.00 197 ARG A CA 1
ATOM 1459 C C . ARG A 1 197 ? -0.140 1.132 -13.002 1.00 83.00 197 ARG A C 1
ATOM 1461 O O . ARG A 1 197 ? -0.378 2.052 -13.772 1.00 83.00 197 ARG A O 1
ATOM 1468 N N . ASP A 1 198 ? -1.061 0.500 -12.281 1.00 88.25 198 ASP A N 1
ATOM 1469 C CA . ASP A 1 198 ? -2.463 0.901 -12.162 1.00 88.25 198 ASP A CA 1
ATOM 1470 C C . ASP A 1 198 ? -2.799 1.060 -10.673 1.00 88.25 198 ASP A C 1
ATOM 1472 O O . ASP A 1 198 ? -3.028 0.075 -9.967 1.00 88.25 198 ASP A O 1
ATOM 1476 N N . VAL A 1 199 ? -2.762 2.305 -10.187 1.00 90.19 199 VAL A N 1
ATOM 1477 C CA . VAL A 1 199 ? -3.094 2.639 -8.792 1.00 90.19 199 VAL A CA 1
ATOM 1478 C C . VAL A 1 199 ? -4.580 2.423 -8.523 1.00 90.19 199 VAL A C 1
ATOM 1480 O O . VAL A 1 199 ? -4.932 1.945 -7.451 1.00 90.19 199 VAL A O 1
ATOM 1483 N N . GLY A 1 200 ? -5.451 2.692 -9.499 1.00 93.12 200 GLY A N 1
ATOM 1484 C CA . GLY A 1 200 ? -6.893 2.520 -9.332 1.00 93.12 200 GLY A CA 1
ATOM 1485 C C . GLY A 1 200 ? -7.302 1.064 -9.188 1.00 93.12 200 GLY A C 1
ATOM 1486 O O . GLY A 1 200 ? -8.068 0.737 -8.285 1.00 93.12 200 GLY A O 1
ATOM 1487 N N . GLY A 1 201 ? -6.766 0.186 -10.037 1.00 94.69 201 GLY A N 1
ATOM 1488 C CA . GLY A 1 201 ? -6.935 -1.260 -9.891 1.00 94.69 201 GLY A CA 1
ATOM 1489 C C . GLY A 1 201 ? -6.409 -1.754 -8.548 1.00 94.69 201 GLY A C 1
ATOM 1490 O O . GLY A 1 201 ? -7.128 -2.429 -7.822 1.00 94.69 201 GLY A O 1
ATOM 1491 N N . PHE A 1 202 ? -5.204 -1.324 -8.164 1.00 93.81 202 PHE A N 1
ATOM 1492 C CA . PHE A 1 202 ? -4.612 -1.685 -6.876 1.00 93.81 202 PHE A CA 1
ATOM 1493 C C . PHE A 1 202 ? -5.462 -1.279 -5.669 1.00 93.81 202 PHE A C 1
ATOM 1495 O O . PHE A 1 202 ? -5.655 -2.087 -4.767 1.00 93.81 202 PHE A O 1
ATOM 1502 N N . VAL A 1 203 ? -5.982 -0.052 -5.640 1.00 95.31 203 VAL A N 1
ATOM 1503 C CA . VAL A 1 203 ? -6.799 0.426 -4.516 1.00 95.31 203 VAL A CA 1
ATOM 1504 C C . VAL A 1 203 ? -8.124 -0.340 -4.427 1.00 95.31 203 VAL A C 1
ATOM 1506 O O . VAL A 1 203 ? -8.544 -0.681 -3.323 1.00 95.31 203 VAL A O 1
ATOM 1509 N N . ARG A 1 204 ? -8.760 -0.663 -5.562 1.00 97.12 204 ARG A N 1
ATOM 1510 C CA . ARG A 1 204 ? -9.979 -1.492 -5.583 1.00 97.12 204 ARG A CA 1
ATOM 1511 C C . ARG A 1 204 ? -9.717 -2.909 -5.079 1.00 97.12 204 ARG A C 1
ATOM 1513 O O . ARG A 1 204 ? -10.491 -3.419 -4.274 1.00 97.12 204 ARG A O 1
ATOM 1520 N N . ASP A 1 205 ? -8.617 -3.521 -5.508 1.00 97.44 205 ASP A N 1
ATOM 1521 C CA . ASP A 1 205 ? -8.239 -4.866 -5.068 1.00 97.44 205 ASP A CA 1
ATOM 1522 C C . ASP A 1 205 ? -7.875 -4.890 -3.577 1.00 97.44 205 ASP A C 1
ATOM 1524 O O . ASP A 1 205 ? -8.245 -5.822 -2.861 1.00 97.44 205 ASP A O 1
ATOM 1528 N N . LEU A 1 206 ? -7.199 -3.843 -3.092 1.00 96.44 206 LEU A N 1
ATOM 1529 C CA . LEU A 1 206 ? -6.901 -3.647 -1.675 1.00 96.44 206 LEU A CA 1
ATOM 1530 C C . LEU A 1 206 ? -8.186 -3.534 -0.847 1.00 96.44 206 LEU A C 1
ATOM 1532 O O . LEU A 1 206 ? -8.326 -4.249 0.142 1.00 96.44 206 LEU A O 1
ATOM 1536 N N . GLU A 1 207 ? -9.132 -2.684 -1.257 1.00 96.56 207 GLU A N 1
ATOM 1537 C CA . GLU A 1 207 ? -10.432 -2.560 -0.591 1.00 96.56 207 GLU A CA 1
ATOM 1538 C C . GLU A 1 207 ? -11.173 -3.901 -0.568 1.00 96.56 207 GLU A C 1
ATOM 1540 O O . GLU A 1 207 ? -11.630 -4.331 0.490 1.00 96.56 207 GLU A O 1
ATOM 1545 N N . ALA A 1 208 ? -11.263 -4.588 -1.710 1.00 97.25 208 ALA A N 1
ATOM 1546 C CA . ALA A 1 208 ? -11.959 -5.865 -1.820 1.00 97.25 208 ALA A CA 1
ATOM 1547 C C . ALA A 1 208 ? -11.332 -6.944 -0.925 1.00 97.25 208 ALA A C 1
ATOM 1549 O O . ALA A 1 208 ? -12.050 -7.707 -0.275 1.00 97.25 208 ALA A O 1
ATOM 1550 N N . ALA A 1 209 ? -10.001 -7.002 -0.859 1.00 96.75 209 ALA A N 1
ATOM 1551 C CA . ALA A 1 209 ? -9.286 -7.938 -0.001 1.00 96.75 209 ALA A CA 1
ATOM 1552 C C . ALA A 1 209 ? -9.491 -7.624 1.486 1.00 96.75 209 ALA A C 1
A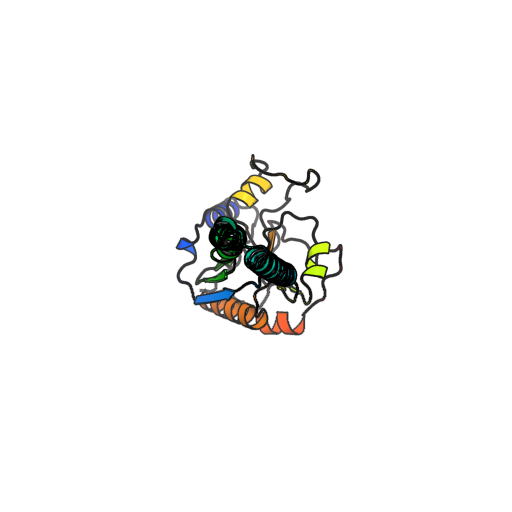TOM 1554 O O . ALA A 1 209 ? -9.873 -8.512 2.243 1.00 96.75 209 ALA A O 1
ATOM 1555 N N . MET A 1 210 ? -9.341 -6.362 1.892 1.00 95.25 210 MET A N 1
ATOM 1556 C CA . MET A 1 210 ? -9.582 -5.922 3.269 1.00 95.25 210 MET A CA 1
ATOM 1557 C C . MET A 1 210 ? -11.036 -6.151 3.704 1.00 95.25 210 MET A C 1
ATOM 1559 O O . MET A 1 210 ? -11.284 -6.633 4.808 1.00 95.25 210 MET A O 1
ATOM 1563 N N . ALA A 1 211 ? -12.007 -5.845 2.840 1.00 95.00 211 ALA A N 1
ATOM 1564 C CA . ALA A 1 211 ? -13.423 -6.071 3.111 1.00 95.00 211 ALA A CA 1
ATOM 1565 C C . ALA A 1 211 ? -13.748 -7.566 3.236 1.00 95.00 211 ALA A C 1
ATOM 1567 O O . ALA A 1 211 ? -14.508 -7.957 4.122 1.00 95.00 211 ALA A O 1
ATOM 1568 N N . ALA A 1 212 ? -13.152 -8.411 2.390 1.00 95.12 212 ALA A N 1
ATOM 1569 C CA . ALA A 1 212 ? -13.294 -9.862 2.486 1.00 95.12 212 ALA A CA 1
ATOM 1570 C C . ALA A 1 212 ? -12.619 -10.443 3.738 1.00 95.12 212 ALA A C 1
ATOM 1572 O O . ALA A 1 212 ? -13.103 -11.434 4.276 1.00 95.12 212 ALA A O 1
ATOM 1573 N N . ASP A 1 213 ? -11.549 -9.811 4.222 1.00 94.62 213 ASP A N 1
ATOM 1574 C CA . ASP A 1 213 ? -10.919 -10.135 5.506 1.00 94.62 213 ASP A CA 1
ATOM 1575 C C . ASP A 1 213 ? -11.712 -9.599 6.718 1.00 94.62 213 ASP A C 1
ATOM 1577 O O . ASP A 1 213 ? -11.372 -9.848 7.874 1.00 94.62 213 ASP A O 1
ATOM 1581 N N . GLY A 1 214 ? -12.811 -8.879 6.472 1.00 93.50 214 GLY A N 1
ATOM 1582 C CA . GLY A 1 214 ? -13.744 -8.410 7.494 1.00 93.50 214 GLY A CA 1
ATOM 1583 C C . GLY A 1 214 ? -13.458 -7.011 8.040 1.00 93.50 214 GLY A C 1
ATOM 1584 O O . GLY A 1 214 ? -14.041 -6.650 9.064 1.00 93.50 214 GLY A O 1
ATOM 1585 N N . TYR A 1 215 ? -12.592 -6.220 7.396 1.00 92.62 215 TYR A N 1
ATOM 1586 C CA . TYR A 1 215 ? -12.361 -4.820 7.764 1.00 92.62 215 TYR A CA 1
ATOM 1587 C C . TYR A 1 215 ? -13.448 -3.890 7.197 1.00 92.62 215 TYR A C 1
ATOM 1589 O O . TYR A 1 215 ? -13.909 -4.080 6.068 1.00 92.62 215 TYR A O 1
ATOM 1597 N N . PRO A 1 216 ? -13.842 -2.835 7.933 1.00 91.62 216 PRO A N 1
ATOM 1598 C CA . PRO A 1 216 ? -14.922 -1.934 7.536 1.00 91.62 216 PRO A CA 1
ATOM 1599 C C . PRO A 1 216 ? -14.442 -0.859 6.545 1.00 91.62 216 PRO A C 1
ATOM 1601 O O . PRO A 1 216 ? -14.486 0.326 6.850 1.00 91.62 216 PRO A O 1
ATOM 1604 N N . VAL A 1 217 ? -13.959 -1.254 5.363 1.00 93.25 217 VAL A N 1
ATOM 1605 C CA . VAL A 1 217 ? -13.339 -0.341 4.373 1.00 93.25 217 VAL A CA 1
ATOM 1606 C C . VAL A 1 217 ? -14.173 -0.079 3.119 1.00 93.25 217 VAL A C 1
ATOM 1608 O O . VAL A 1 217 ? -13.649 0.422 2.129 1.00 93.25 217 VAL A O 1
ATOM 1611 N N . ARG A 1 218 ? -15.465 -0.416 3.129 1.00 92.81 218 ARG A N 1
ATOM 1612 C CA . ARG A 1 218 ? -16.333 -0.194 1.962 1.00 92.81 218 ARG A CA 1
ATOM 1613 C C . ARG A 1 218 ? -16.356 1.287 1.565 1.00 92.81 218 ARG A C 1
ATOM 1615 O O . ARG A 1 218 ? -16.511 2.151 2.420 1.00 92.81 218 ARG A O 1
ATOM 1622 N N . GLY A 1 219 ? -16.231 1.570 0.273 1.00 93.44 219 GLY A N 1
ATOM 1623 C CA . GLY A 1 219 ? -16.169 2.918 -0.290 1.00 93.44 219 GLY A CA 1
ATOM 1624 C C . GLY A 1 219 ? -14.785 3.574 -0.226 1.00 93.44 219 GLY A C 1
ATOM 1625 O O . GLY A 1 219 ? -14.659 4.738 -0.614 1.00 93.44 219 GLY A O 1
ATOM 1626 N N . LEU A 1 220 ? -13.747 2.866 0.237 1.00 94.00 220 LEU A N 1
ATOM 1627 C CA . LEU A 1 220 ? -12.383 3.396 0.332 1.00 94.00 220 LEU A CA 1
ATOM 1628 C C . LEU A 1 220 ? -11.830 3.805 -1.038 1.00 94.00 220 LEU A C 1
ATOM 1630 O O . LEU A 1 220 ? -11.282 4.899 -1.174 1.00 94.00 220 LEU A O 1
ATOM 1634 N N . ALA A 1 221 ? -11.984 2.971 -2.065 1.00 95.06 221 ALA A N 1
ATOM 1635 C CA . ALA A 1 221 ? -11.475 3.258 -3.399 1.00 95.06 221 ALA A CA 1
ATOM 1636 C C . ALA A 1 221 ? -12.152 4.481 -4.017 1.00 95.06 221 ALA A C 1
ATOM 1638 O O . ALA A 1 221 ? -11.471 5.340 -4.584 1.00 95.06 221 ALA A O 1
ATOM 1639 N N . ASP A 1 222 ? -13.468 4.608 -3.855 1.00 94.94 222 ASP A N 1
ATOM 1640 C CA . ASP A 1 222 ? -14.226 5.770 -4.323 1.00 94.94 222 ASP A CA 1
ATOM 1641 C C . ASP A 1 222 ? -13.849 7.033 -3.548 1.00 94.94 222 ASP A C 1
ATOM 1643 O O . ASP A 1 222 ? -13.721 8.116 -4.125 1.00 94.94 222 ASP A O 1
ATOM 1647 N N . HIS A 1 223 ? -13.640 6.912 -2.235 1.00 93.12 223 HIS A N 1
ATOM 1648 C CA . HIS A 1 223 ? -13.150 8.007 -1.408 1.00 93.12 223 HIS A CA 1
ATOM 1649 C C . HIS A 1 223 ? -11.776 8.488 -1.888 1.00 93.12 223 HIS A C 1
ATOM 1651 O O . HIS A 1 223 ? -11.633 9.667 -2.210 1.00 93.12 223 HIS A O 1
ATOM 1657 N N . LEU A 1 224 ? -10.798 7.591 -2.017 1.00 92.56 224 LEU A N 1
ATOM 1658 C CA . LEU A 1 224 ? -9.446 7.926 -2.475 1.00 92.56 224 LEU A CA 1
ATOM 1659 C C . LEU A 1 224 ? -9.433 8.456 -3.913 1.00 92.56 224 LEU A C 1
ATOM 1661 O O . LEU A 1 224 ? -8.643 9.337 -4.237 1.00 92.56 224 LEU A O 1
ATOM 1665 N N . THR A 1 225 ? -10.323 7.956 -4.771 1.00 92.81 225 THR A N 1
ATOM 1666 C CA . THR A 1 225 ? -10.467 8.440 -6.150 1.00 92.81 225 THR A CA 1
ATOM 1667 C C . THR A 1 225 ? -11.003 9.868 -6.202 1.00 92.81 225 THR A C 1
ATOM 1669 O O . THR A 1 225 ? -10.507 10.669 -6.991 1.00 92.81 225 THR A O 1
ATOM 1672 N N . ARG A 1 226 ? -11.996 10.206 -5.371 1.00 90.81 226 ARG A N 1
ATOM 1673 C CA . ARG A 1 226 ? -12.560 11.566 -5.306 1.00 90.81 226 ARG A CA 1
ATOM 1674 C C . ARG A 1 226 ? -11.609 12.571 -4.664 1.00 90.81 226 ARG A C 1
ATOM 1676 O O . ARG A 1 226 ? -11.618 13.732 -5.050 1.00 90.81 226 ARG A O 1
ATOM 1683 N N . HIS A 1 227 ? -10.783 12.119 -3.725 1.00 87.44 227 HIS A N 1
ATOM 1684 C CA . HIS A 1 227 ? -9.862 12.963 -2.960 1.00 87.44 227 HIS A CA 1
ATOM 1685 C C . HIS A 1 227 ? -8.403 12.760 -3.384 1.00 87.44 227 HIS A C 1
ATOM 1687 O O . HIS A 1 227 ? -7.492 12.839 -2.558 1.00 87.44 227 HIS A O 1
ATOM 1693 N N . ARG A 1 228 ? -8.165 12.490 -4.676 1.00 88.12 228 ARG A N 1
ATOM 1694 C CA . ARG A 1 228 ? -6.804 12.484 -5.223 1.00 88.12 228 ARG A CA 1
ATOM 1695 C C . ARG A 1 228 ? -6.162 13.840 -4.968 1.00 88.12 2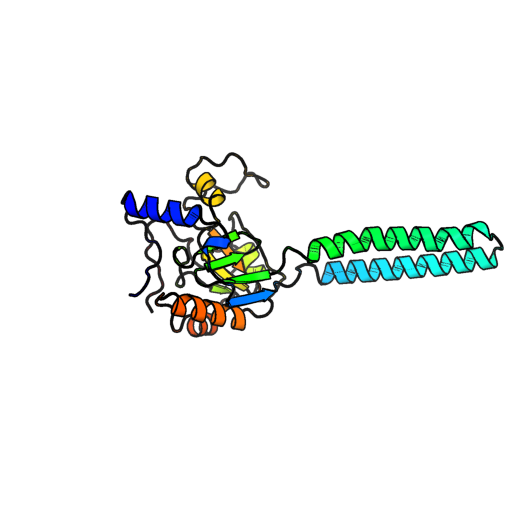28 ARG A C 1
ATOM 1697 O O . ARG A 1 228 ? -6.738 14.874 -5.297 1.00 88.12 228 ARG A O 1
ATOM 1704 N N . ALA A 1 229 ? -4.962 13.823 -4.410 1.00 80.88 229 ALA A N 1
ATOM 1705 C CA . ALA A 1 229 ? -4.272 15.034 -4.002 1.00 80.88 229 ALA A CA 1
ATOM 1706 C C . ALA A 1 229 ? -2.901 15.128 -4.666 1.00 80.88 229 ALA A C 1
ATOM 1708 O O . 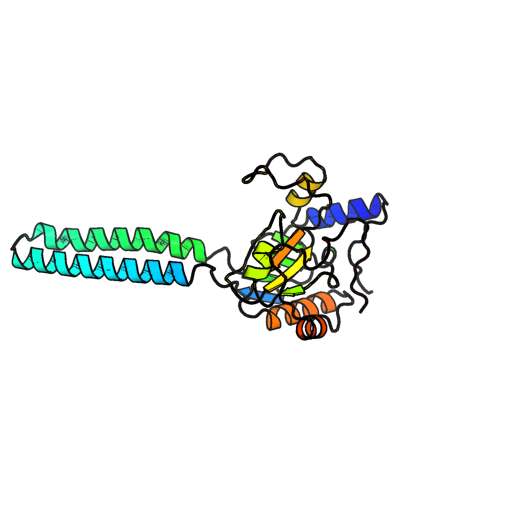ALA A 1 229 ? -2.206 14.124 -4.842 1.00 80.88 229 ALA A O 1
ATOM 1709 N N . ASP A 1 230 ? -2.487 16.348 -4.994 1.00 75.38 230 ASP A N 1
ATOM 1710 C CA . ASP A 1 230 ? -1.068 16.629 -5.164 1.00 75.38 230 ASP A CA 1
ATOM 1711 C C . ASP A 1 230 ? -0.485 16.938 -3.786 1.00 75.38 230 ASP A C 1
ATOM 1713 O O . ASP A 1 230 ? -1.000 17.793 -3.065 1.00 75.38 230 ASP A O 1
ATOM 1717 N N . VAL A 1 231 ? 0.538 16.193 -3.375 1.00 69.62 231 VAL A N 1
ATOM 1718 C CA . VAL A 1 231 ? 1.064 16.288 -2.010 1.00 69.62 231 VAL A CA 1
ATOM 1719 C C . VAL A 1 231 ? 2.232 17.275 -2.005 1.00 69.62 231 VAL A C 1
ATOM 1721 O O . VAL A 1 231 ? 3.287 16.933 -2.545 1.00 69.62 231 VAL A O 1
ATOM 1724 N N . PRO A 1 232 ? 2.095 18.481 -1.420 1.00 59.94 232 PRO A N 1
ATOM 1725 C CA . PRO A 1 232 ? 3.056 19.559 -1.622 1.00 59.94 232 PRO A CA 1
ATOM 1726 C C . PRO A 1 232 ? 4.454 19.202 -1.128 1.00 59.94 232 PRO A C 1
ATOM 1728 O O . PRO A 1 232 ? 4.650 18.826 0.025 1.00 59.94 232 PRO A O 1
ATOM 1731 N N . THR A 1 233 ? 5.444 19.403 -1.991 1.00 61.16 233 THR A N 1
ATOM 1732 C CA . THR A 1 233 ? 6.872 19.304 -1.683 1.00 61.16 233 THR A CA 1
ATOM 1733 C C . THR A 1 233 ? 7.212 19.902 -0.310 1.00 61.16 233 THR A C 1
ATOM 1735 O O . THR A 1 233 ? 7.025 21.092 -0.093 1.00 61.16 233 THR A O 1
ATOM 1738 N N . GLY A 1 234 ? 7.726 19.085 0.614 1.00 55.16 234 GLY A N 1
ATOM 1739 C CA . GLY A 1 234 ? 8.193 19.524 1.935 1.00 55.16 234 GLY A CA 1
ATOM 1740 C C . GLY A 1 234 ? 7.206 19.355 3.093 1.00 55.16 234 GLY A C 1
ATOM 1741 O O . GLY A 1 234 ? 7.578 19.665 4.220 1.00 55.16 234 GLY A O 1
ATOM 1742 N N . ARG A 1 235 ? 5.968 18.888 2.863 1.00 59.03 235 ARG A N 1
ATOM 1743 C CA . ARG A 1 235 ? 4.954 18.720 3.924 1.00 59.03 235 ARG A CA 1
ATOM 1744 C C . ARG A 1 235 ? 4.314 17.345 3.917 1.00 59.03 235 ARG A C 1
ATOM 1746 O O . ARG A 1 235 ? 3.820 16.949 2.876 1.00 59.03 235 ARG A O 1
ATOM 1753 N N . GLU A 1 236 ? 4.222 16.675 5.067 1.00 60.69 236 GLU A N 1
ATOM 1754 C CA . GLU A 1 236 ? 3.417 15.452 5.212 1.00 60.69 236 GLU A CA 1
ATOM 1755 C C . GLU A 1 236 ? 1.960 15.670 4.767 1.00 60.69 236 GLU A C 1
ATOM 1757 O O . GLU A 1 236 ? 1.346 16.672 5.124 1.00 60.69 236 GLU A O 1
ATOM 1762 N N . ALA A 1 237 ? 1.407 14.726 3.989 1.00 62.84 237 ALA A N 1
ATOM 1763 C CA . ALA A 1 237 ? 0.005 14.776 3.552 1.00 62.84 237 ALA A CA 1
ATOM 1764 C C . ALA A 1 237 ? -0.955 14.714 4.750 1.00 62.84 237 ALA A C 1
ATOM 1766 O O . ALA A 1 237 ? -1.944 15.435 4.815 1.00 62.84 237 ALA A O 1
ATO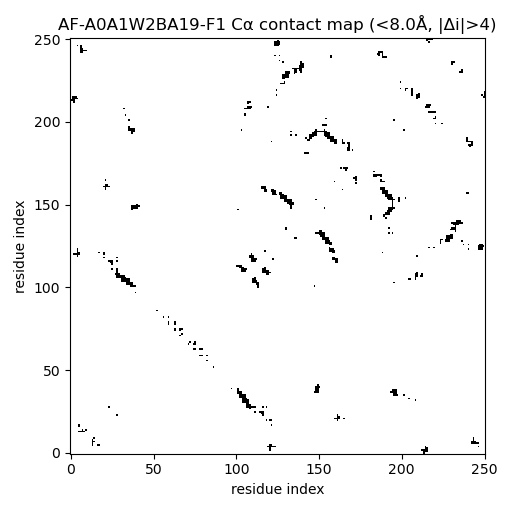M 1767 N N . TYR A 1 238 ? -0.607 13.851 5.703 1.00 70.38 238 TYR A N 1
ATOM 1768 C CA . TYR A 1 238 ? -1.205 13.723 7.021 1.00 70.38 238 TYR A CA 1
ATOM 1769 C C . TYR A 1 238 ? -0.084 13.481 8.023 1.00 70.38 238 TYR A C 1
ATOM 1771 O O . TYR A 1 238 ? 0.898 12.828 7.649 1.00 70.38 238 TYR A O 1
ATOM 1779 N N . PRO A 1 239 ? -0.244 13.911 9.288 1.00 70.69 239 PRO A N 1
ATOM 1780 C CA . PRO A 1 239 ? 0.654 13.491 10.346 1.00 70.69 239 PRO A CA 1
ATOM 1781 C C . PRO A 1 239 ? 0.776 11.973 10.328 1.00 70.69 239 PRO A C 1
ATOM 1783 O O . PRO A 1 239 ? -0.219 11.246 10.188 1.00 70.69 239 PRO A O 1
ATOM 1786 N N . ARG A 1 240 ? 1.999 11.479 10.462 1.00 70.50 240 ARG A N 1
ATOM 1787 C CA . ARG A 1 240 ? 2.225 10.056 10.678 1.00 70.50 240 ARG A CA 1
ATOM 1788 C C . ARG A 1 240 ? 1.381 9.553 11.857 1.00 70.50 240 ARG A C 1
ATOM 1790 O O . ARG A 1 240 ? 1.214 10.244 12.857 1.00 70.50 240 ARG A O 1
ATOM 1797 N N . ARG A 1 241 ? 0.851 8.336 11.731 1.00 75.25 241 ARG A N 1
ATOM 1798 C CA . ARG A 1 241 ? 0.081 7.696 12.795 1.00 75.25 241 ARG A CA 1
ATOM 1799 C C . ARG A 1 241 ? 0.912 7.570 14.075 1.00 75.25 241 ARG A C 1
ATOM 1801 O O . ARG A 1 241 ? 1.930 6.871 14.082 1.00 75.25 241 ARG A O 1
ATOM 1808 N N . ALA A 1 242 ? 0.471 8.216 15.150 1.00 74.19 242 ALA A N 1
ATOM 1809 C CA . ALA A 1 242 ? 1.048 7.999 16.468 1.00 74.19 242 ALA A CA 1
ATOM 1810 C C . ALA A 1 242 ? 0.611 6.629 17.023 1.00 74.19 242 ALA A C 1
ATOM 1812 O O . ALA A 1 242 ? -0.437 6.115 16.624 1.00 74.19 242 ALA A O 1
ATOM 1813 N N . PRO A 1 243 ? 1.363 6.036 17.967 1.00 68.81 243 PRO A N 1
ATOM 1814 C CA . PRO A 1 243 ? 1.041 4.730 18.544 1.00 68.81 243 PRO A CA 1
ATOM 1815 C C . PRO A 1 243 ? -0.409 4.652 19.057 1.00 68.81 243 PRO A C 1
ATOM 1817 O O . PRO A 1 243 ? -1.137 3.704 18.757 1.00 68.81 243 PRO A O 1
ATOM 1820 N N . TYR A 1 244 ? -0.841 5.703 19.757 1.00 70.94 244 TYR A N 1
ATOM 1821 C CA . TYR A 1 244 ? -2.145 5.801 20.418 1.00 70.94 244 TYR A CA 1
ATOM 1822 C C . TYR A 1 244 ? -3.249 6.404 19.542 1.00 70.94 244 TYR A C 1
ATOM 1824 O O . TYR A 1 244 ? -4.394 6.522 19.989 1.00 70.94 244 TYR A O 1
ATOM 1832 N N . ASP A 1 245 ? -2.931 6.786 18.301 1.00 72.31 245 ASP A N 1
ATOM 1833 C CA . ASP A 1 245 ? -3.922 7.387 17.419 1.00 72.31 245 ASP A CA 1
ATOM 1834 C C . ASP A 1 245 ? -4.989 6.350 17.042 1.00 72.31 245 ASP A C 1
ATOM 1836 O O . ASP A 1 245 ? -4.662 5.250 16.554 1.00 72.31 245 ASP A O 1
ATOM 1840 N N . PRO A 1 246 ? -6.281 6.688 17.207 1.00 72.31 246 PRO A N 1
ATOM 1841 C CA . PRO A 1 246 ? -7.331 5.863 16.651 1.00 72.31 246 PRO A CA 1
ATOM 1842 C C . PRO A 1 246 ? -7.198 5.845 15.117 1.00 72.31 246 PRO A C 1
ATOM 1844 O O . PRO A 1 246 ? -6.775 6.846 14.527 1.00 72.31 246 PRO A O 1
ATOM 1847 N N . PRO A 1 247 ? -7.581 4.736 14.462 1.00 74.06 247 PRO A N 1
ATOM 1848 C CA . PRO A 1 247 ? -7.748 4.721 13.014 1.00 74.06 247 PRO A CA 1
ATOM 1849 C C . PRO A 1 247 ? -8.697 5.849 12.605 1.00 74.06 247 PRO A C 1
ATOM 1851 O O . PRO A 1 247 ? -9.747 6.036 13.230 1.00 74.06 247 PRO A O 1
ATOM 1854 N N . LEU A 1 248 ? -8.329 6.616 11.582 1.00 79.69 248 LEU A N 1
ATOM 1855 C CA . LEU A 1 248 ? -9.145 7.745 11.131 1.00 79.69 248 LEU A CA 1
ATOM 1856 C C . LEU A 1 248 ? -10.299 7.299 10.230 1.00 79.69 248 LEU A C 1
ATOM 1858 O O . LEU A 1 248 ? -11.273 8.033 10.075 1.00 79.69 248 LEU A O 1
ATOM 1862 N N . TRP A 1 249 ? -10.218 6.091 9.668 1.00 81.56 249 TRP A N 1
ATOM 1863 C CA . TRP A 1 249 ? -11.291 5.547 8.848 1.00 81.56 249 TRP A CA 1
ATOM 1864 C C . TRP A 1 249 ? -12.508 5.162 9.691 1.00 81.56 249 TRP A C 1
ATOM 1866 O O . TRP A 1 249 ? -12.442 4.284 10.554 1.00 81.56 249 TRP A O 1
ATOM 1876 N N . ARG A 1 250 ? -13.633 5.807 9.395 1.00 66.56 250 ARG A N 1
ATOM 1877 C CA . ARG A 1 250 ? -14.959 5.497 9.924 1.00 66.56 250 ARG A CA 1
ATOM 1878 C C . ARG A 1 250 ? -15.826 5.246 8.695 1.00 66.56 250 ARG A C 1
ATOM 1880 O O . ARG A 1 250 ? -16.204 6.210 8.038 1.00 66.56 250 ARG A O 1
ATOM 1887 N N . GLY A 1 251 ? -15.964 3.978 8.309 1.00 58.59 251 GLY A N 1
ATOM 1888 C CA . GLY A 1 251 ? -16.774 3.579 7.152 1.00 58.59 251 GLY A CA 1
ATOM 1889 C C . GLY A 1 251 ? -18.230 4.008 7.269 1.00 58.59 251 GLY A C 1
ATOM 1890 O O . GLY A 1 251 ? -18.673 4.292 8.407 1.00 58.59 251 GLY A O 1
#

Solvent-accessible surface area (backbone atoms only — not comparable to full-atom values): 13695 Å² total; per-residue (Å²): 127,77,49,71,59,70,50,35,80,83,45,74,62,39,54,50,54,50,53,54,65,26,68,47,53,59,79,72,23,55,58,77,75,46,78,39,51,31,52,68,69,42,61,68,55,54,50,49,50,51,49,51,50,53,51,52,51,52,51,47,53,53,51,42,51,54,37,56,77,67,70,42,76,71,59,55,60,52,53,61,54,56,46,52,51,53,52,47,66,57,48,49,59,57,54,59,72,56,72,82,72,35,54,39,34,39,21,48,46,20,35,37,50,76,85,41,37,32,48,53,43,52,36,29,74,51,56,47,43,33,26,59,31,42,63,29,51,58,46,16,53,85,59,89,64,67,78,45,61,18,82,40,45,21,38,36,37,37,22,43,61,32,53,67,36,40,30,42,38,72,72,65,53,91,81,82,82,95,60,102,75,62,72,80,44,92,29,48,48,37,61,38,44,43,11,34,76,52,49,68,61,48,40,45,52,47,32,53,32,42,39,72,58,28,34,70,40,73,64,46,42,60,50,38,63,76,56,55,36,78,35,56,68,64,40,64,86,58,81,76,63,48,62,64,45,70,66,66,55,75,103

Radius of gyration: 23.65 Å; Cα contacts (8 Å, |Δi|>4): 424; chains: 1; bounding box: 61×36×73 Å

Organism: NCBI:txid857417

Foldseek 3Di:
DFDAAQACPVDPVSVVVVLVVQADFPVVLAAFDDKFWADPLCPVVVVVLVVVLVVLVVVLVVVLVVVVVVPDVVCNPVSVVVSVVVSCVSVVVVVVVVDQQTMWTDGLAAIQHRRWTWGPNFWFLLLKAWEQWVVQVVQADLADADARHRTGIWIKIKTAGHPQLVCQCVVNHPDDDDDPPRDRDVARIDIYTGRTPDRLVVQVSNLVSSVSSNYPCPCSSVVNVVRHDHRHRHHRPDPHDHNNDGRNDDD

Mean predicted aligned error: 12.87 Å